Protein AF-A0A4P9Y0X7-F1 (afdb_monomer_lite)

Radius of gyration: 24.89 Å; chains: 1; bounding box: 85×54×69 Å

pLDDT: mean 79.95, std 17.29, range [37.75, 96.75]

Foldseek 3Di:
DDPPPDPLPFQCLLLLLLVLLLLLLLLLLQLLQAEFWDDPCVQVQDGDDDDPVLNVLSVLLNVLSVLLNVLSLVLLVQNQVVVSLVSNLVSLVSSLVSLVVSLVCCVPPPCVPPCVPIDTDPSSVSSVSSNVSSVSSNVSSVCSVVVDDPSRPDGSSHDPVSSVVSVVSNVLSVVLSVQLVVCCVPSSHGSVVSSVVSVVCVVCVVVVVPPPPPPPPPDDDDDDDDDDD

Secondary structure (DSSP, 8-state):
------------HHHHHHHHHHHHHHHHHHHHHS-SB--TTGGGT--PPPPHHHHHHHHHHHHHHHHHHHHHHHHHTTSSHHHHHHHHHHHHHHHHHHHHHHHHHIIIIIIHHH-TTPPBPHHHHHHHHHHHHHHHHHHHHHHHHHH-TTTTTS-----HHHHHHHHHHHHHHHHHHHHHHHHHHHH---HHHHHHHHHHHHHHTTTTTS-------S-----------

Sequence (229 aa):
MGLIPEPEKLRRYPVAAAGFLFVSFLYNLTSTIGSWYVTPETFRGSNGDKPASVLVLCIISTVCSAIACITVLFRFYEIHVLVTTMITLVTSALQSIVMFAAMLLYATRYHFHTHPVYDYSGEFWMTILVVVAPWIAFVFMVLDWKTTEDFRYKGSGSTRFQRKFLLIAALNIIWISVGSLIYMWMEKWSFLVSLYYCLSKVKNAGFDGDSHFPTFPSTCRLGTQQRSK

Structure (mmCIF, N/CA/C/O backbone):
data_AF-A0A4P9Y0X7-F1
#
_entry.id   AF-A0A4P9Y0X7-F1
#
loop_
_atom_site.group_PDB
_atom_site.id
_atom_site.type_symbol
_atom_site.label_atom_id
_atom_site.label_alt_id
_atom_site.label_comp_id
_atom_site.label_asym_id
_atom_site.label_entity_id
_atom_site.label_seq_id
_atom_site.pdbx_PDB_ins_code
_atom_site.Cartn_x
_atom_site.Cartn_y
_atom_site.Cartn_z
_atom_site.occupancy
_atom_site.B_iso_or_equiv
_atom_site.auth_seq_id
_atom_site.auth_comp_id
_atom_site.auth_asym_id
_atom_site.auth_atom_id
_atom_site.pdbx_PDB_model_num
ATOM 1 N N . MET A 1 1 ? -28.741 -5.424 42.004 1.00 40.50 1 MET A N 1
ATOM 2 C CA . MET A 1 1 ? -28.175 -6.472 41.131 1.00 40.50 1 MET A CA 1
ATOM 3 C C . MET A 1 1 ? -27.252 -5.763 40.155 1.00 40.50 1 MET A C 1
ATOM 5 O O . MET A 1 1 ? -27.729 -5.138 39.219 1.00 40.50 1 MET A O 1
ATOM 9 N N . GLY A 1 2 ? -25.966 -5.669 40.499 1.00 43.91 2 GLY A N 1
ATOM 10 C CA . GLY A 1 2 ? -24.987 -4.935 39.698 1.00 43.91 2 GLY A CA 1
ATOM 11 C C . GLY A 1 2 ? -24.716 -5.702 38.412 1.00 43.91 2 GLY A C 1
ATOM 12 O O . GLY A 1 2 ? -24.268 -6.843 38.475 1.00 43.91 2 GLY A O 1
ATOM 13 N N . LEU A 1 3 ? -25.035 -5.093 37.271 1.00 49.88 3 LEU A N 1
ATOM 14 C CA . LEU A 1 3 ? -24.623 -5.576 35.960 1.00 49.88 3 LEU A CA 1
ATOM 15 C C . LEU A 1 3 ? -23.095 -5.580 35.939 1.00 49.88 3 LEU A C 1
ATOM 17 O O . LEU A 1 3 ? -22.467 -4.526 35.869 1.00 49.88 3 LEU A O 1
ATOM 21 N N . ILE A 1 4 ? -22.503 -6.765 36.059 1.00 48.25 4 ILE A N 1
ATOM 22 C CA . ILE A 1 4 ? -21.103 -6.977 35.710 1.00 48.25 4 ILE A CA 1
ATOM 23 C C . ILE A 1 4 ? -21.029 -6.641 34.216 1.00 48.25 4 ILE A C 1
ATOM 25 O O . ILE A 1 4 ? -21.736 -7.292 33.442 1.00 48.25 4 ILE A O 1
ATOM 29 N N . PRO A 1 5 ? -20.284 -5.606 33.788 1.00 52.09 5 PRO A N 1
ATOM 30 C CA . PRO A 1 5 ? -20.145 -5.336 32.369 1.00 52.09 5 PRO A CA 1
ATOM 31 C C . PRO A 1 5 ? -19.489 -6.563 31.735 1.00 52.09 5 PRO A C 1
ATOM 33 O O . PRO A 1 5 ? -18.377 -6.942 32.106 1.00 52.09 5 PRO A O 1
ATOM 36 N N . GLU A 1 6 ? -20.219 -7.208 30.825 1.00 55.06 6 GLU A N 1
ATOM 37 C CA . GLU A 1 6 ? -19.696 -8.252 29.946 1.00 55.06 6 GLU A CA 1
ATOM 38 C C . GLU A 1 6 ? -18.341 -7.794 29.384 1.00 55.06 6 GLU A C 1
ATOM 40 O O . GLU A 1 6 ? -18.216 -6.627 28.990 1.00 55.06 6 GLU A O 1
ATOM 45 N N . PRO A 1 7 ? -17.313 -8.661 29.354 1.00 50.06 7 PRO A N 1
ATOM 46 C CA . PRO A 1 7 ? -16.002 -8.280 28.857 1.00 50.06 7 PRO A CA 1
ATOM 47 C C . PRO A 1 7 ? -16.14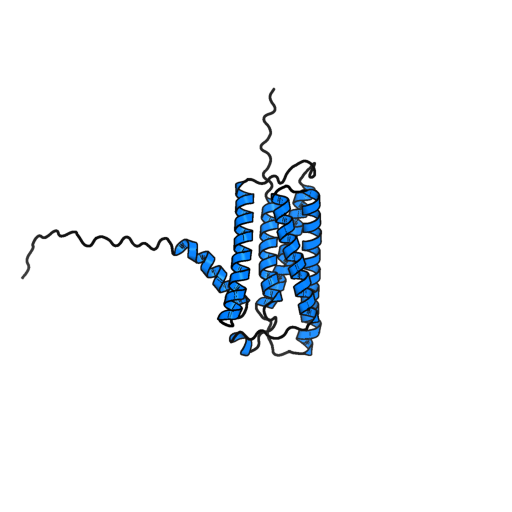6 -7.775 27.420 1.00 50.06 7 PRO A C 1
ATOM 49 O O . PRO A 1 7 ? -16.506 -8.527 26.512 1.00 50.06 7 PRO A O 1
ATOM 52 N N . GLU A 1 8 ? -15.881 -6.482 27.224 1.00 56.66 8 GLU A N 1
ATOM 53 C CA . GLU A 1 8 ? -15.967 -5.829 25.924 1.00 56.66 8 GLU A CA 1
ATOM 54 C C . GLU A 1 8 ? -15.093 -6.609 24.931 1.00 56.66 8 GLU A C 1
ATOM 56 O O . GLU A 1 8 ? -13.868 -6.700 25.078 1.00 56.66 8 GLU A O 1
ATOM 61 N N . LYS A 1 9 ? -15.732 -7.265 23.954 1.00 61.41 9 LYS A N 1
ATOM 62 C CA . LYS A 1 9 ? -15.035 -8.128 22.996 1.00 61.41 9 LYS A CA 1
ATOM 63 C C . LYS A 1 9 ? -13.988 -7.306 22.252 1.00 61.41 9 LYS A C 1
ATOM 65 O O . LYS A 1 9 ? -14.310 -6.386 21.506 1.00 61.41 9 LYS A O 1
ATOM 70 N N . LEU A 1 10 ? -12.724 -7.682 22.435 1.00 64.94 10 LEU A N 1
ATOM 71 C CA . LEU A 1 10 ? -11.589 -6.990 21.841 1.00 64.94 10 LEU A CA 1
ATOM 72 C C . LEU A 1 10 ? -11.675 -6.976 20.309 1.00 64.94 10 LEU A C 1
ATOM 74 O O . LEU A 1 10 ? -11.783 -8.025 19.665 1.00 64.94 10 LEU A O 1
ATOM 78 N N . ARG A 1 11 ? -11.559 -5.788 19.713 1.00 74.69 11 ARG A N 1
ATOM 79 C CA . ARG A 1 11 ? -11.767 -5.578 18.279 1.00 74.69 11 ARG A CA 1
ATOM 80 C C . ARG A 1 11 ? -10.487 -5.874 17.488 1.00 74.69 11 ARG A C 1
ATOM 82 O O . ARG A 1 11 ? -9.601 -5.034 17.364 1.00 74.69 11 ARG A O 1
ATOM 89 N N . ARG A 1 12 ? -10.365 -7.103 16.968 1.00 80.75 12 ARG A N 1
ATOM 90 C CA . ARG A 1 12 ? -9.148 -7.595 16.277 1.00 80.75 12 ARG A CA 1
ATOM 91 C C . ARG A 1 12 ? -9.079 -7.237 14.786 1.00 80.75 12 ARG A C 1
ATOM 93 O O . ARG A 1 12 ? -7.985 -7.043 14.262 1.00 80.75 12 ARG A O 1
ATOM 100 N N . TYR A 1 13 ? -10.226 -7.111 14.118 1.00 86.44 13 TYR A N 1
ATOM 101 C CA . TYR A 1 13 ? -10.323 -6.791 12.687 1.00 86.44 13 TYR A CA 1
ATOM 102 C C . TYR A 1 13 ? -9.570 -5.519 12.249 1.00 86.44 13 TYR A C 1
ATOM 104 O O . TYR A 1 13 ? -8.824 -5.598 11.271 1.00 86.44 13 TYR A O 1
ATOM 112 N N . PRO A 1 14 ? -9.670 -4.367 12.948 1.00 84.25 14 PRO A N 1
ATOM 113 C CA . PRO A 1 14 ? -8.981 -3.151 12.517 1.00 84.25 14 PRO A CA 1
ATOM 114 C C . PRO A 1 14 ? -7.458 -3.261 12.621 1.00 84.25 14 PRO A C 1
ATOM 116 O O . PRO A 1 14 ? -6.749 -2.719 11.777 1.00 84.25 14 PRO A O 1
ATOM 119 N N . VAL A 1 15 ? -6.950 -3.988 13.623 1.00 88.94 15 VAL A N 1
ATOM 120 C CA . VAL A 1 15 ? -5.508 -4.216 13.809 1.00 88.94 15 VAL A CA 1
ATOM 121 C C . VAL A 1 15 ? -4.952 -5.063 12.664 1.00 88.94 15 VAL A C 1
ATOM 123 O O . VAL A 1 15 ? -3.917 -4.719 12.098 1.00 88.94 15 VAL A O 1
ATOM 126 N N . ALA A 1 16 ? -5.665 -6.128 12.280 1.00 90.44 16 ALA A N 1
ATOM 127 C CA . ALA A 1 16 ? -5.292 -6.952 11.132 1.00 90.44 16 ALA A CA 1
ATOM 128 C C . ALA A 1 16 ? -5.304 -6.135 9.829 1.00 90.44 16 ALA A C 1
ATOM 130 O O . ALA A 1 16 ? -4.326 -6.154 9.085 1.00 90.44 16 ALA A O 1
ATOM 131 N N . ALA A 1 17 ? -6.368 -5.360 9.591 1.00 91.69 17 ALA A N 1
ATOM 132 C CA . ALA A 1 17 ? -6.485 -4.498 8.417 1.00 91.69 17 ALA A CA 1
ATOM 133 C C . ALA A 1 17 ? -5.323 -3.496 8.304 1.00 91.69 17 ALA A C 1
ATOM 135 O O . ALA A 1 17 ? -4.738 -3.358 7.234 1.00 91.69 17 ALA A O 1
ATOM 136 N N . ALA A 1 18 ? -4.939 -2.842 9.405 1.00 92.25 18 ALA A N 1
ATOM 137 C CA . ALA A 1 18 ? -3.812 -1.911 9.419 1.00 92.25 18 ALA A CA 1
ATOM 138 C C . ALA A 1 18 ? -2.481 -2.588 9.055 1.00 92.25 18 ALA A C 1
ATOM 140 O O . ALA A 1 18 ? -1.708 -2.032 8.279 1.00 92.25 18 ALA A O 1
ATOM 141 N N . GLY A 1 19 ? -2.246 -3.813 9.541 1.00 92.62 19 GLY A N 1
ATOM 142 C CA . GLY A 1 19 ? -1.079 -4.610 9.158 1.00 92.62 19 GLY A CA 1
ATOM 143 C C . GLY A 1 19 ? -0.996 -4.840 7.646 1.00 92.62 19 GLY A C 1
ATOM 144 O O . GLY A 1 19 ? 0.041 -4.574 7.041 1.00 92.62 19 GLY A O 1
ATOM 145 N N . PHE A 1 20 ? -2.099 -5.254 7.015 1.00 95.00 20 PHE A N 1
ATOM 146 C CA . PHE A 1 20 ? -2.150 -5.439 5.559 1.00 95.00 20 PHE A CA 1
ATOM 147 C C . PHE A 1 20 ? -1.954 -4.132 4.782 1.00 95.00 20 PHE A C 1
ATOM 149 O O . PHE A 1 20 ? -1.288 -4.141 3.748 1.00 95.00 20 PHE A O 1
ATOM 156 N N . LEU A 1 21 ? -2.471 -3.005 5.281 1.00 94.75 21 LEU A N 1
ATOM 157 C CA . LEU A 1 21 ? -2.256 -1.695 4.657 1.00 94.75 21 LEU A CA 1
ATOM 158 C C . LEU A 1 21 ? -0.786 -1.260 4.720 1.00 94.75 21 LEU A C 1
ATOM 160 O O . LEU A 1 21 ? -0.258 -0.781 3.721 1.00 94.75 21 LEU A O 1
ATOM 164 N N . PHE A 1 22 ? -0.095 -1.475 5.844 1.00 94.75 22 PHE A N 1
ATOM 165 C CA . PHE A 1 22 ? 1.335 -1.158 5.955 1.00 94.75 22 PHE A CA 1
ATOM 166 C C . PHE A 1 22 ? 2.199 -2.002 5.015 1.00 94.75 22 PHE A C 1
ATOM 168 O O . PHE A 1 22 ? 3.102 -1.480 4.362 1.00 94.75 22 PHE A O 1
ATOM 175 N N . VAL A 1 23 ? 1.892 -3.296 4.912 1.00 92.25 23 VAL A N 1
ATOM 176 C CA . VAL A 1 23 ? 2.557 -4.202 3.968 1.00 92.25 23 VAL A CA 1
ATOM 177 C C . VAL A 1 23 ? 2.284 -3.770 2.524 1.00 92.25 23 VAL A C 1
ATOM 179 O O . VAL A 1 23 ? 3.205 -3.711 1.711 1.00 92.25 23 VAL A O 1
ATOM 182 N N . SER A 1 24 ? 1.039 -3.399 2.215 1.00 94.50 24 SER A N 1
ATOM 183 C CA . SER A 1 24 ? 0.656 -2.881 0.900 1.00 94.50 24 SER A CA 1
ATOM 184 C C . SER A 1 24 ? 1.434 -1.615 0.532 1.00 94.50 24 SER A C 1
ATOM 186 O O . SER A 1 24 ? 1.981 -1.553 -0.565 1.00 94.50 24 SER A O 1
ATOM 188 N N . PHE A 1 25 ? 1.558 -0.644 1.443 1.00 95.12 25 PHE A N 1
ATOM 189 C CA . PHE A 1 25 ? 2.336 0.583 1.225 1.00 95.12 25 PHE A CA 1
ATOM 190 C C . PHE A 1 25 ? 3.811 0.292 0.906 1.00 95.12 25 PHE A C 1
ATOM 192 O O . PHE A 1 25 ? 4.346 0.815 -0.072 1.00 95.12 25 PHE A O 1
ATOM 199 N N . LEU A 1 26 ? 4.454 -0.589 1.680 1.00 93.81 26 LEU A N 1
ATOM 200 C CA . LEU A 1 26 ? 5.859 -0.953 1.475 1.00 93.81 26 LEU A CA 1
ATOM 201 C C . LEU A 1 26 ? 6.095 -1.588 0.091 1.00 93.81 26 LEU A C 1
ATOM 203 O O . LEU A 1 26 ? 7.035 -1.232 -0.626 1.00 93.81 26 LEU A O 1
ATOM 207 N N . TYR A 1 27 ? 5.219 -2.506 -0.323 1.00 93.38 27 TYR A N 1
ATOM 208 C CA . TYR A 1 27 ? 5.316 -3.116 -1.650 1.00 93.38 27 TYR A CA 1
ATOM 209 C C . TYR A 1 27 ? 4.910 -2.161 -2.776 1.00 93.38 27 TYR A C 1
ATOM 211 O O . TYR A 1 27 ? 5.429 -2.277 -3.885 1.00 93.38 27 TYR A O 1
ATOM 219 N N . ASN A 1 28 ? 4.049 -1.178 -2.506 1.00 94.12 28 ASN A N 1
ATOM 220 C CA . ASN A 1 28 ? 3.681 -0.157 -3.484 1.00 94.12 28 ASN A CA 1
ATOM 221 C C . ASN A 1 28 ? 4.870 0.757 -3.809 1.00 94.12 28 ASN A C 1
ATOM 223 O O . ASN A 1 28 ? 5.149 1.019 -4.978 1.00 94.12 28 ASN A O 1
ATOM 227 N N . LEU A 1 29 ? 5.651 1.139 -2.791 1.00 92.56 29 LEU A N 1
ATOM 228 C CA . LEU A 1 29 ? 6.929 1.832 -2.986 1.00 92.56 29 LEU A CA 1
ATOM 229 C C . LEU A 1 29 ? 7.900 1.003 -3.829 1.00 92.56 29 LEU A C 1
ATOM 231 O O . LEU A 1 29 ? 8.504 1.525 -4.765 1.00 92.56 29 LEU A O 1
ATOM 235 N N . THR A 1 30 ? 7.984 -0.299 -3.546 1.00 90.38 30 THR A N 1
ATOM 236 C CA . THR A 1 30 ? 8.835 -1.232 -4.299 1.00 90.38 30 THR A CA 1
ATOM 237 C C . THR A 1 30 ? 8.457 -1.274 -5.771 1.00 90.38 30 THR A C 1
ATOM 239 O O . THR A 1 30 ? 9.303 -1.086 -6.643 1.00 90.38 30 THR A O 1
ATOM 242 N N . SER A 1 31 ? 7.167 -1.454 -6.038 1.00 90.00 31 SER A N 1
ATOM 243 C CA . SER A 1 31 ? 6.618 -1.468 -7.385 1.00 90.00 31 SER A CA 1
ATOM 244 C C . SER A 1 31 ? 6.774 -0.122 -8.092 1.00 90.00 31 SER A C 1
ATOM 246 O O . SER A 1 31 ? 6.972 -0.095 -9.301 1.00 90.00 31 SER A O 1
ATOM 248 N N . THR A 1 32 ? 6.709 1.003 -7.380 1.00 91.00 32 THR A N 1
ATOM 249 C CA . THR A 1 32 ? 6.805 2.339 -7.984 1.00 91.00 32 THR A CA 1
ATOM 250 C C . THR A 1 32 ? 8.238 2.693 -8.359 1.00 91.00 32 THR A C 1
ATOM 252 O O . THR A 1 32 ? 8.463 3.194 -9.462 1.00 91.00 32 THR A O 1
ATOM 255 N N . ILE A 1 33 ? 9.207 2.366 -7.504 1.00 89.75 33 ILE A N 1
ATOM 256 C CA . ILE A 1 33 ? 10.613 2.743 -7.690 1.00 89.75 33 ILE A CA 1
ATOM 257 C C . ILE A 1 33 ? 11.368 1.734 -8.571 1.00 89.75 33 ILE A C 1
ATOM 259 O O . ILE A 1 33 ? 12.123 2.149 -9.444 1.00 89.75 33 ILE A O 1
ATOM 263 N N . GLY A 1 34 ? 11.169 0.424 -8.385 1.00 83.94 34 GLY A N 1
ATOM 264 C CA . GLY A 1 34 ? 11.959 -0.604 -9.083 1.00 83.94 34 GLY A CA 1
ATOM 265 C C . GLY A 1 34 ? 11.457 -0.951 -10.487 1.00 83.94 34 GLY A C 1
ATOM 266 O O . GLY A 1 34 ? 10.305 -0.688 -10.813 1.00 83.94 34 GLY A O 1
ATOM 267 N N . SER A 1 35 ? 12.300 -1.551 -11.331 1.00 83.50 35 SER A N 1
ATOM 268 C CA . SER A 1 35 ? 11.955 -1.930 -12.716 1.00 83.50 35 SER A CA 1
ATOM 269 C C . SER A 1 35 ? 10.904 -3.049 -12.785 1.00 83.50 35 SER A C 1
ATOM 271 O O . SER A 1 35 ? 10.877 -3.929 -11.937 1.00 83.50 35 SER A O 1
ATOM 273 N N . TRP A 1 36 ? 10.035 -3.053 -13.802 1.00 84.88 36 TRP A N 1
ATOM 274 C CA . TRP A 1 36 ? 9.029 -4.121 -13.998 1.00 84.88 36 TRP A CA 1
ATOM 275 C C . TRP A 1 36 ? 9.489 -5.245 -14.941 1.00 84.88 36 TRP A C 1
ATOM 277 O O . TRP A 1 36 ? 8.819 -6.270 -15.055 1.00 84.88 36 TRP A O 1
ATOM 287 N N . TYR A 1 37 ? 10.652 -5.085 -15.567 1.00 80.12 37 TYR A N 1
ATOM 288 C CA . TYR A 1 37 ? 11.278 -6.072 -16.444 1.00 80.12 37 TYR A CA 1
ATOM 289 C C . TYR A 1 37 ? 12.745 -6.257 -16.073 1.00 80.12 37 TYR A C 1
ATOM 291 O O . TYR A 1 37 ? 13.385 -5.337 -15.553 1.00 80.12 37 TYR A O 1
ATOM 299 N N . VAL A 1 38 ? 13.266 -7.448 -16.352 1.00 75.44 38 VAL A N 1
ATOM 300 C CA . VAL A 1 38 ? 14.665 -7.797 -16.106 1.00 75.44 38 VAL A CA 1
ATOM 301 C C . VAL A 1 38 ? 15.457 -7.624 -17.394 1.00 75.44 38 VAL A C 1
ATOM 303 O O . VAL A 1 38 ? 15.244 -8.359 -18.350 1.00 75.44 38 VAL A O 1
ATOM 306 N N . THR A 1 39 ? 16.405 -6.691 -17.421 1.00 68.75 39 THR A N 1
ATOM 307 C CA . THR A 1 39 ? 17.489 -6.663 -18.417 1.00 68.75 39 THR A CA 1
ATOM 308 C C . THR A 1 39 ? 18.761 -7.280 -17.827 1.00 68.75 39 THR A C 1
ATOM 310 O O . THR A 1 39 ? 18.947 -7.255 -16.606 1.00 68.75 39 THR A O 1
ATOM 313 N N . PRO A 1 40 ? 19.700 -7.771 -18.657 1.00 64.12 40 PRO A N 1
ATOM 314 C CA . PRO A 1 40 ? 21.016 -8.222 -18.188 1.00 64.12 40 PRO A CA 1
ATOM 315 C C . PRO A 1 40 ? 21.765 -7.158 -17.364 1.00 64.12 40 PRO A C 1
ATOM 317 O O . PRO A 1 40 ? 22.547 -7.486 -16.475 1.00 64.12 40 PRO A O 1
ATOM 320 N N . GLU A 1 41 ? 21.490 -5.875 -17.618 1.00 61.47 41 GLU A N 1
ATOM 321 C CA . GLU A 1 41 ? 22.053 -4.744 -16.874 1.00 61.47 41 GLU A CA 1
ATOM 322 C C . GLU A 1 41 ? 21.304 -4.417 -15.571 1.00 61.47 41 GLU A C 1
ATOM 324 O O . GLU A 1 41 ? 21.868 -3.772 -14.687 1.00 61.47 41 GLU A O 1
ATOM 329 N N . THR A 1 42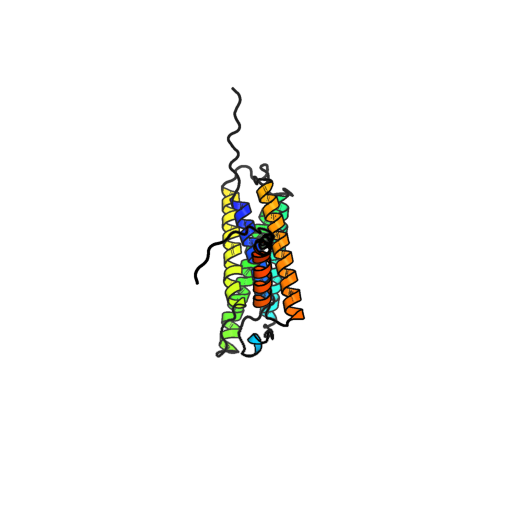 ? 20.070 -4.904 -15.394 1.00 59.25 42 THR A N 1
ATOM 330 C CA . THR A 1 42 ? 19.294 -4.712 -14.153 1.00 59.25 42 THR A CA 1
ATOM 331 C C . THR A 1 42 ? 19.967 -5.410 -12.969 1.00 59.25 42 THR A C 1
ATOM 333 O O . THR A 1 42 ? 19.895 -4.928 -11.841 1.00 59.25 42 THR A O 1
ATOM 336 N N . PHE A 1 43 ? 20.720 -6.490 -13.216 1.00 55.22 43 PHE A N 1
ATOM 337 C CA . PHE A 1 43 ? 21.535 -7.153 -12.189 1.00 55.22 43 PHE A CA 1
ATOM 338 C C . PHE A 1 43 ? 22.664 -6.259 -11.645 1.00 55.22 43 PHE A C 1
ATOM 340 O O . PHE A 1 43 ? 23.132 -6.470 -10.529 1.00 55.22 43 PHE A O 1
ATOM 347 N N . ARG A 1 44 ? 23.086 -5.239 -12.409 1.00 54.91 44 ARG A N 1
ATOM 348 C CA . ARG A 1 44 ? 24.029 -4.190 -11.979 1.00 54.91 44 ARG A CA 1
ATOM 349 C C . ARG A 1 44 ? 23.324 -2.937 -11.439 1.00 54.91 44 ARG A C 1
ATOM 351 O O . ARG A 1 44 ? 23.972 -1.912 -11.256 1.00 54.91 44 ARG A O 1
ATOM 358 N N . GLY A 1 45 ? 22.013 -3.029 -11.198 1.00 54.84 45 GLY A N 1
ATOM 359 C CA . GLY A 1 45 ? 21.192 -2.002 -10.560 1.00 54.84 45 GLY A CA 1
ATOM 360 C C . GLY A 1 45 ? 20.868 -0.782 -11.420 1.00 54.84 45 GLY A C 1
ATOM 361 O O . GLY A 1 45 ? 20.514 0.274 -10.899 1.00 54.84 45 GLY A O 1
ATOM 362 N N . SER A 1 46 ? 20.928 -0.935 -12.745 1.00 55.66 46 SER A N 1
ATOM 363 C CA . SER A 1 46 ? 20.277 0.010 -13.651 1.00 55.66 46 SER A CA 1
ATOM 364 C C . SER A 1 46 ? 18.764 -0.227 -13.619 1.00 55.66 46 SER A C 1
ATOM 366 O O . SER A 1 46 ? 18.289 -1.291 -14.022 1.00 55.66 46 SER A O 1
ATOM 368 N N . ASN A 1 47 ? 18.002 0.739 -13.098 1.00 61.03 47 ASN A N 1
ATOM 369 C CA . ASN A 1 47 ? 16.544 0.700 -13.162 1.00 61.03 47 ASN A CA 1
ATOM 370 C C . ASN A 1 47 ? 16.124 0.960 -14.610 1.00 61.03 47 ASN A C 1
ATOM 372 O O . ASN A 1 47 ? 16.363 2.044 -15.134 1.00 61.03 47 ASN A O 1
ATOM 376 N N . GLY A 1 48 ? 15.504 -0.030 -15.251 1.00 64.75 48 GLY A N 1
ATOM 377 C CA . GLY A 1 48 ? 14.914 0.156 -16.570 1.00 64.75 48 GLY A CA 1
ATOM 378 C C . GLY A 1 48 ? 13.826 1.230 -16.537 1.00 64.75 48 GLY A C 1
ATOM 379 O O . GLY A 1 48 ? 12.964 1.220 -15.652 1.00 64.75 48 GLY A O 1
ATOM 380 N N . ASP A 1 49 ? 13.851 2.143 -17.508 1.00 70.44 49 ASP A N 1
ATOM 381 C CA . ASP A 1 49 ? 12.867 3.218 -17.592 1.00 70.44 49 ASP A CA 1
ATOM 382 C C . ASP A 1 49 ? 11.463 2.641 -17.781 1.00 70.44 49 ASP A C 1
ATOM 384 O O . ASP A 1 49 ? 11.208 1.802 -18.655 1.00 70.44 49 ASP A O 1
ATOM 388 N N . LYS A 1 50 ? 10.534 3.097 -16.938 1.00 81.00 50 LYS A N 1
ATOM 389 C CA . LYS A 1 50 ? 9.115 2.775 -17.074 1.00 81.00 50 LYS A CA 1
ATOM 390 C C . LYS A 1 50 ? 8.460 3.728 -18.058 1.00 81.00 50 LYS A C 1
ATOM 392 O O . LYS A 1 50 ? 8.770 4.921 -18.051 1.00 81.00 50 LYS A O 1
ATOM 397 N N . PRO A 1 51 ? 7.466 3.259 -18.829 1.00 86.12 51 PRO A N 1
ATOM 398 C CA . PRO A 1 51 ? 6.634 4.175 -19.586 1.00 86.12 51 PRO A CA 1
ATOM 399 C C . PRO A 1 51 ? 5.958 5.167 -18.631 1.00 86.12 51 PRO A C 1
ATOM 401 O O . PRO A 1 51 ? 5.419 4.782 -17.588 1.00 86.12 51 PRO A O 1
ATOM 404 N N . ALA A 1 52 ? 5.974 6.448 -19.004 1.00 88.50 52 ALA A N 1
ATOM 405 C CA . ALA A 1 52 ? 5.498 7.541 -18.156 1.00 88.50 52 ALA A CA 1
ATOM 406 C C . ALA A 1 52 ? 4.046 7.344 -17.681 1.00 88.50 52 ALA A C 1
ATOM 408 O O . ALA A 1 52 ? 3.718 7.666 -16.543 1.00 88.50 52 ALA A O 1
ATOM 409 N N . SER A 1 53 ? 3.189 6.752 -18.520 1.00 90.19 53 SER A N 1
ATOM 410 C CA . SER A 1 53 ? 1.794 6.433 -18.187 1.00 90.19 53 SER A CA 1
ATOM 411 C C . SER A 1 53 ? 1.673 5.491 -16.984 1.00 90.19 53 SER A C 1
ATOM 413 O O . SER A 1 53 ? 0.900 5.757 -16.066 1.00 90.19 53 SER A O 1
ATOM 415 N N . VAL A 1 54 ? 2.464 4.416 -16.957 1.00 91.00 54 VAL A N 1
ATOM 416 C CA . VAL A 1 54 ? 2.475 3.440 -15.857 1.00 91.00 54 VAL A CA 1
ATOM 417 C C . VAL A 1 54 ? 3.081 4.068 -14.606 1.00 91.00 54 VAL A C 1
ATOM 419 O O . VAL A 1 54 ? 2.525 3.917 -13.522 1.00 91.00 54 VAL A O 1
ATOM 422 N N . LEU A 1 55 ? 4.166 4.835 -14.753 1.00 91.00 55 LEU A N 1
ATOM 423 C CA . LEU A 1 55 ? 4.808 5.514 -13.627 1.00 91.00 55 LEU A CA 1
ATOM 424 C C . LEU A 1 55 ? 3.848 6.475 -12.909 1.00 91.00 55 LEU A C 1
ATOM 426 O O . LEU A 1 55 ? 3.760 6.444 -11.683 1.00 91.00 55 LEU A O 1
ATOM 430 N N . VAL A 1 56 ? 3.092 7.286 -13.656 1.00 93.75 56 VAL A N 1
ATOM 431 C CA . VAL A 1 56 ? 2.108 8.220 -13.082 1.00 93.75 56 VAL A CA 1
ATOM 432 C C . VAL A 1 56 ? 1.038 7.474 -12.283 1.00 93.75 56 VAL A C 1
ATOM 434 O O . VAL A 1 56 ? 0.719 7.878 -11.165 1.00 93.75 56 VAL A O 1
ATOM 437 N N . LEU A 1 57 ? 0.522 6.354 -12.799 1.00 94.25 57 LEU A N 1
ATOM 438 C CA . LEU A 1 57 ? -0.457 5.536 -12.076 1.00 94.25 57 LEU A CA 1
ATOM 439 C C . LEU A 1 57 ? 0.132 4.928 -10.794 1.00 94.25 57 LEU A C 1
ATOM 441 O O . LEU A 1 57 ? -0.525 4.939 -9.753 1.00 94.25 57 LEU A O 1
ATOM 445 N N . CYS A 1 58 ? 1.380 4.458 -10.833 1.00 93.69 58 CYS A N 1
ATOM 446 C CA . CYS A 1 58 ? 2.076 3.940 -9.654 1.00 93.69 58 CYS A CA 1
ATOM 447 C C . CYS A 1 58 ? 2.279 5.017 -8.577 1.00 93.69 58 CYS A C 1
ATOM 449 O O . CYS A 1 58 ? 2.041 4.762 -7.395 1.00 93.69 58 CYS A O 1
ATOM 451 N N . ILE A 1 59 ? 2.634 6.245 -8.973 1.00 94.94 59 ILE A N 1
ATOM 452 C CA . ILE A 1 59 ? 2.767 7.380 -8.047 1.00 94.94 59 ILE A CA 1
ATOM 453 C C . ILE A 1 59 ? 1.415 7.709 -7.404 1.00 94.94 59 ILE A C 1
ATOM 455 O O . ILE A 1 59 ? 1.336 7.820 -6.181 1.00 94.94 59 ILE A O 1
ATOM 459 N N . ILE A 1 60 ? 0.341 7.804 -8.197 1.00 95.94 60 ILE A N 1
ATOM 460 C CA . ILE A 1 60 ? -1.016 8.056 -7.684 1.00 95.94 60 ILE A CA 1
ATOM 461 C C . ILE A 1 60 ? -1.423 6.964 -6.686 1.00 95.94 60 ILE A C 1
ATOM 463 O O . ILE A 1 60 ? -1.920 7.268 -5.600 1.00 95.94 60 ILE A O 1
ATOM 467 N N . SER A 1 61 ? -1.169 5.695 -7.019 1.00 96.06 61 SER A N 1
ATOM 468 C CA . SER A 1 61 ? -1.437 4.566 -6.125 1.00 96.06 61 SER A CA 1
ATOM 469 C C . SER A 1 61 ? -0.631 4.665 -4.826 1.00 96.06 61 SER A C 1
ATOM 471 O O . SER A 1 61 ? -1.189 4.495 -3.741 1.00 96.06 61 SER A O 1
ATOM 473 N N . THR A 1 62 ? 0.656 5.006 -4.904 1.00 95.12 62 THR A N 1
ATOM 474 C CA . THR A 1 62 ? 1.526 5.155 -3.729 1.00 95.12 62 THR A CA 1
ATOM 475 C C . THR A 1 62 ? 1.043 6.269 -2.808 1.00 95.12 62 THR A C 1
ATOM 477 O O . THR A 1 62 ? 0.923 6.054 -1.601 1.00 95.12 62 THR A O 1
ATOM 480 N N . VAL A 1 63 ? 0.681 7.431 -3.356 1.00 96.75 63 VAL A N 1
ATOM 481 C CA . VAL A 1 63 ? 0.112 8.541 -2.575 1.00 96.75 63 VAL A CA 1
ATOM 482 C C .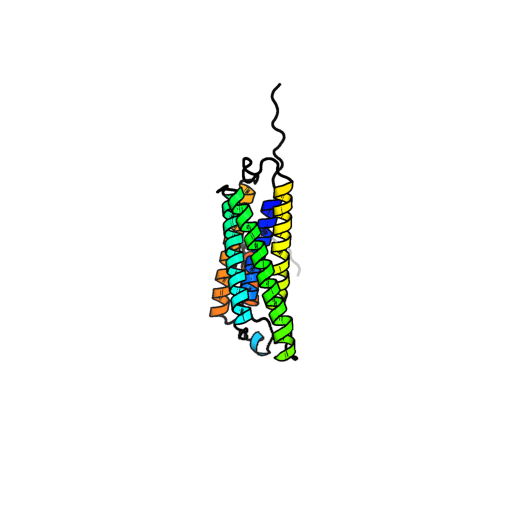 VAL A 1 63 ? -1.183 8.105 -1.890 1.00 96.75 63 VAL A C 1
ATOM 484 O O . VAL A 1 63 ? -1.363 8.337 -0.695 1.00 96.75 63 VAL A O 1
ATOM 487 N N . CYS A 1 64 ? -2.059 7.408 -2.613 1.00 95.94 64 CYS A N 1
ATOM 488 C CA . CYS A 1 64 ? -3.304 6.891 -2.056 1.00 95.94 64 CYS A CA 1
ATOM 489 C C . CYS A 1 64 ? -3.051 5.905 -0.900 1.00 95.94 64 CYS A C 1
ATOM 491 O O . CYS A 1 64 ? -3.686 6.000 0.152 1.00 95.94 64 CYS A O 1
ATOM 493 N N . SER A 1 65 ? -2.056 5.028 -1.052 1.00 95.75 65 SER A N 1
ATOM 494 C CA . SER A 1 65 ? -1.646 4.073 -0.017 1.00 95.75 65 SER A CA 1
ATOM 495 C C . SER A 1 65 ? -1.067 4.748 1.228 1.00 95.75 65 SER A C 1
ATOM 497 O O . SER A 1 65 ? -1.393 4.362 2.349 1.00 95.75 65 SER A O 1
ATOM 499 N N . ALA A 1 66 ? -0.290 5.822 1.054 1.00 95.44 66 ALA A N 1
ATOM 500 C CA . ALA A 1 66 ? 0.235 6.613 2.161 1.00 95.44 66 ALA A CA 1
ATOM 501 C C . ALA A 1 66 ? -0.901 7.267 2.963 1.00 95.44 66 ALA A C 1
ATOM 503 O O . ALA A 1 66 ? -0.917 7.206 4.194 1.00 95.44 66 ALA A O 1
ATOM 504 N N . ILE A 1 67 ? -1.893 7.838 2.269 1.00 96.12 67 ILE A N 1
ATOM 505 C CA . ILE A 1 67 ? -3.082 8.428 2.899 1.00 96.12 67 ILE A CA 1
ATOM 506 C C . ILE A 1 67 ? -3.882 7.350 3.647 1.00 96.12 67 ILE A C 1
ATOM 508 O O . ILE A 1 67 ? -4.312 7.587 4.779 1.00 96.12 67 ILE A O 1
ATOM 512 N N . ALA A 1 68 ? -4.042 6.152 3.076 1.00 94.81 68 ALA A N 1
ATOM 513 C CA . ALA A 1 68 ? -4.704 5.031 3.745 1.00 94.81 68 ALA A CA 1
ATOM 514 C C . ALA A 1 68 ? -3.982 4.633 5.049 1.00 94.81 68 ALA A C 1
ATOM 516 O O . ALA A 1 68 ? -4.623 4.453 6.086 1.00 94.81 68 ALA A O 1
ATOM 517 N N . CYS A 1 69 ? -2.646 4.572 5.041 1.00 94.31 69 CYS A N 1
ATOM 518 C CA . CYS A 1 69 ? -1.849 4.290 6.237 1.00 94.31 69 CYS A CA 1
ATOM 519 C C . CYS A 1 69 ? -1.961 5.389 7.306 1.00 94.31 69 CYS A C 1
ATOM 521 O O . CYS A 1 69 ? -2.114 5.086 8.487 1.00 94.31 69 CYS A O 1
ATOM 523 N N . ILE A 1 70 ? -1.923 6.667 6.923 1.00 94.12 70 ILE A N 1
ATOM 524 C CA . ILE A 1 70 ? -2.044 7.781 7.880 1.00 94.12 70 ILE A CA 1
ATOM 525 C C . ILE A 1 70 ? -3.449 7.818 8.495 1.00 94.12 70 ILE A C 1
ATOM 527 O O . ILE A 1 70 ? -3.611 7.958 9.708 1.00 94.12 70 ILE A O 1
ATOM 531 N N . THR A 1 71 ? -4.483 7.643 7.673 1.00 93.44 71 THR A N 1
ATOM 532 C CA . THR A 1 71 ? -5.880 7.677 8.131 1.00 93.44 71 THR A CA 1
ATOM 533 C C . THR A 1 71 ? -6.210 6.509 9.055 1.00 93.44 71 THR A C 1
ATOM 535 O O . THR A 1 71 ? -6.895 6.716 10.061 1.00 93.44 71 THR A O 1
ATOM 538 N N . VAL A 1 72 ? -5.653 5.315 8.807 1.00 92.12 72 VAL A N 1
ATOM 539 C CA . VAL A 1 72 ? -5.819 4.183 9.729 1.00 92.12 72 VAL A CA 1
ATOM 540 C C . VAL A 1 72 ? -5.127 4.439 11.070 1.00 92.12 72 VAL A C 1
ATOM 542 O O . VAL A 1 72 ? -5.662 4.054 12.105 1.00 92.12 72 VAL A O 1
ATOM 545 N N . LEU A 1 73 ? -3.990 5.144 11.094 1.00 92.06 73 LEU A N 1
ATOM 546 C CA . LEU A 1 73 ? -3.342 5.550 12.344 1.00 92.06 73 LEU A CA 1
ATOM 547 C C . LEU A 1 73 ? -4.207 6.541 13.131 1.00 92.06 73 LEU A C 1
ATOM 549 O O . LEU A 1 73 ? -4.434 6.326 14.322 1.00 92.06 73 LEU A O 1
ATOM 553 N N . PHE A 1 74 ? -4.762 7.570 12.481 1.00 90.94 74 PHE A N 1
ATOM 554 C CA . PHE A 1 74 ? -5.684 8.509 13.138 1.00 90.94 74 PHE A CA 1
ATOM 555 C C . PHE A 1 74 ? -6.919 7.822 13.718 1.00 90.94 74 PHE A C 1
ATOM 557 O O . PHE A 1 74 ? -7.381 8.192 14.799 1.00 90.94 74 PHE A O 1
ATOM 564 N N . ARG A 1 75 ? -7.394 6.758 13.065 1.00 88.88 75 ARG A N 1
ATOM 565 C CA . ARG A 1 75 ? -8.460 5.913 13.602 1.00 88.88 75 ARG A CA 1
ATOM 566 C C . ARG A 1 75 ? -8.083 5.274 14.949 1.00 88.88 75 ARG A C 1
ATOM 568 O O . ARG A 1 75 ? -8.920 5.235 15.849 1.00 88.88 75 ARG A O 1
ATOM 575 N N . PHE A 1 76 ? -6.845 4.800 15.127 1.00 86.25 76 PHE A N 1
ATOM 576 C CA . PHE A 1 76 ? -6.380 4.238 16.410 1.00 86.25 76 PHE A CA 1
ATOM 577 C C . PHE A 1 76 ? -6.176 5.291 17.501 1.00 86.25 76 PHE A C 1
ATOM 579 O O . PHE A 1 76 ? -6.274 4.966 18.684 1.00 86.25 76 PHE A O 1
ATOM 586 N N . TYR A 1 77 ? -5.943 6.544 17.115 1.00 86.06 77 TYR A N 1
ATOM 587 C CA . TYR A 1 77 ? -5.960 7.691 18.026 1.00 86.06 77 TYR A CA 1
ATOM 588 C C . TYR A 1 77 ? -7.373 8.175 18.373 1.00 86.06 77 TYR A C 1
ATOM 590 O O . TYR A 1 77 ? -7.514 9.156 19.094 1.00 86.06 77 TYR A O 1
ATOM 598 N N . GLU A 1 78 ? -8.412 7.490 17.886 1.00 84.94 78 GLU A N 1
ATOM 599 C CA . GLU A 1 78 ? -9.823 7.823 18.124 1.00 84.94 78 GLU A CA 1
ATOM 600 C C . GLU A 1 78 ? -10.223 9.215 17.613 1.00 84.94 78 GLU A C 1
ATOM 602 O O . GLU A 1 78 ? -11.273 9.746 17.974 1.00 84.94 78 GLU A O 1
ATOM 607 N N . ILE A 1 79 ? -9.438 9.774 16.686 1.00 81.50 79 ILE A N 1
ATOM 608 C CA . ILE A 1 79 ? -9.777 11.008 15.984 1.00 81.50 79 ILE A CA 1
ATOM 609 C C . ILE A 1 79 ? -10.857 10.663 14.955 1.00 81.50 79 ILE A C 1
ATOM 611 O O . ILE A 1 79 ? -10.583 10.006 13.951 1.00 81.50 79 ILE A O 1
ATOM 615 N N . HIS A 1 80 ? -12.100 11.071 15.227 1.00 84.12 80 HIS A N 1
ATOM 616 C CA . HIS A 1 80 ? -13.264 10.904 14.345 1.00 84.12 80 HIS A CA 1
ATOM 617 C C . HIS A 1 80 ? -13.323 9.533 13.639 1.00 84.12 80 HIS A C 1
ATOM 619 O O . HIS A 1 80 ? -13.207 9.438 12.415 1.00 84.12 80 HIS A O 1
ATOM 625 N N . VAL A 1 81 ? -13.529 8.463 14.419 1.00 84.75 81 VAL A N 1
ATOM 626 C CA . VAL A 1 81 ? -13.443 7.049 13.987 1.00 84.75 81 VAL A CA 1
ATOM 627 C C . VAL A 1 81 ? -14.255 6.738 12.719 1.00 84.75 81 VAL A C 1
ATOM 629 O O . VAL A 1 81 ? -13.796 5.985 11.862 1.00 84.75 81 VAL A O 1
ATOM 632 N N . LEU A 1 82 ? -15.444 7.330 12.561 1.00 85.44 82 LEU A N 1
ATOM 633 C CA . LEU A 1 82 ? -16.280 7.158 11.363 1.00 85.44 82 LEU A CA 1
ATOM 634 C C . LEU A 1 82 ? -15.627 7.715 10.096 1.00 85.44 82 LEU A C 1
ATOM 636 O O . LEU A 1 82 ? -15.545 7.026 9.081 1.00 85.44 82 LEU A O 1
ATOM 640 N N . VAL A 1 83 ? -15.165 8.964 10.166 1.00 89.56 83 VAL A N 1
ATOM 641 C CA . VAL A 1 83 ? -14.612 9.688 9.017 1.00 89.56 83 VAL A CA 1
ATOM 642 C C . VAL A 1 83 ? -13.305 9.041 8.579 1.00 89.56 83 VAL A C 1
ATOM 644 O O . VAL A 1 83 ? -13.123 8.762 7.399 1.00 89.56 83 VAL A O 1
ATOM 647 N N . THR A 1 84 ? -12.428 8.724 9.532 1.00 91.25 84 THR A N 1
ATOM 648 C CA . THR A 1 84 ? -11.151 8.062 9.241 1.00 91.25 84 THR A CA 1
ATOM 649 C C . THR A 1 84 ? -11.360 6.689 8.609 1.00 91.25 84 THR A C 1
ATOM 651 O O . THR A 1 84 ? -10.735 6.401 7.596 1.00 91.25 84 THR A O 1
ATOM 654 N N . THR A 1 85 ? -12.307 5.887 9.110 1.00 90.56 85 THR A N 1
ATOM 655 C CA . THR A 1 85 ? -12.632 4.575 8.517 1.00 90.56 85 THR A CA 1
ATOM 656 C C . THR A 1 85 ? -13.162 4.700 7.087 1.00 90.56 85 THR A C 1
ATOM 658 O O . THR A 1 85 ? -12.755 3.932 6.216 1.00 90.56 85 THR A O 1
ATOM 661 N N . MET A 1 86 ? -14.031 5.681 6.822 1.00 92.19 86 MET A N 1
ATOM 662 C CA . MET A 1 86 ? -14.561 5.934 5.478 1.00 92.19 86 MET A CA 1
ATOM 663 C C . MET A 1 86 ? -13.466 6.369 4.503 1.00 92.19 86 MET A C 1
ATOM 665 O O . MET A 1 86 ? -13.377 5.830 3.401 1.00 92.19 86 MET A O 1
ATOM 669 N N . ILE A 1 87 ? -12.588 7.285 4.919 1.00 94.50 87 ILE A N 1
ATOM 670 C CA . ILE A 1 87 ? -11.462 7.715 4.085 1.00 94.50 87 ILE A CA 1
ATOM 671 C C . ILE A 1 87 ? -10.516 6.537 3.817 1.00 94.50 87 ILE A C 1
ATOM 673 O O . ILE A 1 87 ? -10.120 6.340 2.669 1.00 94.50 87 ILE A O 1
ATOM 677 N N . THR A 1 88 ? -10.186 5.718 4.823 1.00 94.44 88 THR A N 1
ATOM 678 C CA . THR A 1 88 ? -9.341 4.525 4.639 1.00 94.44 88 THR A CA 1
ATOM 679 C C . THR A 1 88 ? -9.973 3.521 3.665 1.00 94.44 88 THR A C 1
ATOM 681 O O . THR A 1 88 ? -9.273 2.992 2.805 1.00 94.44 88 THR A O 1
ATOM 684 N N . LEU A 1 89 ? -11.287 3.278 3.741 1.00 94.12 89 LEU A N 1
ATOM 685 C CA . LEU A 1 89 ? -12.010 2.410 2.797 1.00 94.12 89 LEU A CA 1
ATOM 686 C C . LEU A 1 89 ? -11.923 2.927 1.356 1.00 94.12 89 LEU A C 1
ATOM 688 O O . LEU A 1 89 ? -11.579 2.171 0.451 1.00 94.12 89 LEU A O 1
ATOM 692 N N . VAL A 1 90 ? -12.200 4.215 1.145 1.00 95.62 90 VAL A N 1
ATOM 693 C CA . VAL A 1 90 ? -12.185 4.817 -0.196 1.00 95.62 90 VAL A CA 1
ATOM 694 C C . VAL A 1 90 ? -10.771 4.825 -0.774 1.00 95.62 90 VAL A C 1
ATOM 696 O O . VAL A 1 90 ? -10.566 4.405 -1.909 1.00 95.62 90 VAL A O 1
ATOM 699 N N . THR A 1 91 ? -9.781 5.256 0.007 1.00 95.56 91 THR A N 1
ATOM 700 C CA . THR A 1 91 ? -8.382 5.335 -0.444 1.00 95.56 91 THR A CA 1
ATOM 701 C C . THR A 1 91 ? -7.772 3.959 -0.713 1.00 95.56 91 THR A C 1
ATOM 703 O O . THR A 1 91 ? -7.162 3.762 -1.757 1.00 95.56 91 THR A O 1
ATOM 706 N N . SER A 1 92 ? -8.001 2.959 0.142 1.00 95.12 92 SER A N 1
ATOM 707 C CA . SER A 1 92 ? -7.521 1.589 -0.121 1.00 95.12 92 SER A CA 1
ATOM 708 C C . SER A 1 92 ? -8.164 0.955 -1.365 1.00 95.12 92 SER A C 1
ATOM 710 O O . SER A 1 92 ? -7.479 0.282 -2.142 1.00 95.12 92 SER A O 1
ATOM 712 N N . ALA A 1 93 ? -9.451 1.213 -1.616 1.00 95.19 93 ALA A N 1
ATOM 713 C CA . ALA A 1 93 ? -10.118 0.766 -2.837 1.00 95.19 93 ALA A CA 1
ATOM 714 C C . ALA A 1 93 ? -9.548 1.467 -4.083 1.00 95.19 93 ALA A C 1
ATOM 716 O O . ALA A 1 93 ? -9.191 0.801 -5.057 1.00 95.19 93 ALA A O 1
ATOM 717 N N . LEU A 1 94 ? -9.391 2.795 -4.037 1.00 95.94 94 LEU A N 1
ATOM 718 C CA . LEU A 1 94 ? -8.804 3.578 -5.128 1.00 95.94 94 LEU A CA 1
ATOM 719 C C . LEU A 1 94 ? -7.373 3.133 -5.445 1.00 95.94 94 LEU A C 1
ATOM 721 O O . LEU A 1 94 ? -7.053 2.908 -6.610 1.00 95.94 94 LEU A O 1
ATOM 725 N N . GLN A 1 95 ? -6.535 2.933 -4.427 1.00 95.81 95 GLN A N 1
ATOM 726 C CA . GLN A 1 95 ? -5.184 2.394 -4.584 1.00 95.81 95 GLN A CA 1
ATOM 727 C C . GLN A 1 95 ? -5.190 1.074 -5.368 1.00 95.81 95 GLN A C 1
ATOM 729 O O . GLN A 1 95 ? -4.398 0.903 -6.300 1.00 95.81 95 GLN A O 1
ATOM 734 N N . SER A 1 96 ? -6.080 0.152 -4.989 1.00 95.25 96 SER A N 1
ATOM 735 C CA . SER A 1 96 ? -6.185 -1.181 -5.591 1.00 95.25 96 SER A CA 1
ATOM 736 C C . SER A 1 96 ? -6.593 -1.099 -7.061 1.00 95.25 96 SER A C 1
ATOM 738 O O . SER A 1 96 ? -5.981 -1.744 -7.908 1.00 95.25 96 SER A O 1
ATOM 740 N N . ILE A 1 97 ? -7.591 -0.266 -7.371 1.00 96.25 97 ILE A N 1
ATOM 741 C CA . ILE A 1 97 ? -8.099 -0.059 -8.733 1.00 96.25 97 ILE A CA 1
ATOM 742 C C . ILE A 1 97 ? -7.018 0.560 -9.624 1.00 96.25 97 ILE A C 1
ATOM 744 O O . ILE A 1 97 ? -6.773 0.073 -10.726 1.00 96.25 97 ILE A O 1
ATOM 748 N N . VAL A 1 98 ? -6.343 1.608 -9.142 1.00 96.25 98 VAL A N 1
ATOM 749 C CA . VAL A 1 98 ? -5.293 2.303 -9.900 1.00 96.25 98 VAL A CA 1
ATOM 750 C C . VAL A 1 98 ? -4.096 1.384 -10.149 1.00 96.25 98 VAL A C 1
ATOM 752 O O . VAL A 1 98 ? -3.587 1.341 -11.268 1.00 96.25 98 VAL A O 1
ATOM 755 N N . MET A 1 99 ? -3.667 0.609 -9.146 1.00 95.25 99 MET A N 1
ATOM 756 C CA . MET A 1 99 ? -2.554 -0.331 -9.321 1.00 95.25 99 MET A CA 1
ATOM 757 C C . MET A 1 99 ? -2.916 -1.468 -10.279 1.00 95.25 99 MET A C 1
ATOM 759 O O . MET A 1 99 ? -2.115 -1.839 -11.134 1.00 95.25 99 MET A O 1
ATOM 763 N N . PHE A 1 100 ? -4.140 -1.990 -10.192 1.00 95.50 100 PHE A N 1
ATOM 764 C CA . PHE A 1 100 ? -4.617 -3.006 -11.124 1.00 95.50 100 PHE A CA 1
ATOM 765 C C . PHE A 1 100 ? -4.678 -2.477 -12.566 1.00 95.50 100 PHE A C 1
ATOM 767 O O . PHE A 1 100 ? -4.247 -3.159 -13.494 1.00 95.50 100 PHE A O 1
ATOM 774 N N . ALA A 1 101 ? -5.123 -1.231 -12.763 1.00 94.44 101 ALA A N 1
ATOM 775 C CA . ALA A 1 101 ? -5.092 -0.578 -14.070 1.00 94.44 101 ALA A CA 1
ATOM 776 C C . ALA A 1 101 ? -3.656 -0.413 -14.602 1.00 94.44 101 ALA A C 1
ATOM 778 O O . ALA A 1 101 ? -3.406 -0.699 -15.772 1.00 94.44 101 ALA A O 1
ATOM 779 N N . ALA A 1 102 ? -2.702 -0.015 -13.751 1.00 93.06 102 ALA A N 1
ATOM 780 C CA . ALA A 1 102 ? -1.287 0.083 -14.119 1.00 93.06 102 ALA A CA 1
ATOM 781 C C . ALA A 1 102 ? -0.713 -1.279 -14.552 1.00 93.06 102 ALA A C 1
ATOM 783 O O . ALA A 1 102 ? -0.053 -1.373 -15.590 1.00 93.06 102 ALA A O 1
ATOM 784 N N . MET A 1 103 ? -1.028 -2.339 -13.801 1.00 92.25 103 MET A N 1
ATOM 785 C CA . MET A 1 103 ? -0.638 -3.716 -14.109 1.00 92.25 103 MET A CA 1
ATOM 786 C C . MET A 1 103 ? -1.209 -4.180 -15.458 1.00 92.25 103 MET A C 1
ATOM 788 O O . MET A 1 103 ? -0.464 -4.684 -16.298 1.00 92.25 103 MET A O 1
ATOM 792 N N . LEU A 1 104 ? -2.508 -3.969 -15.705 1.00 91.56 104 LEU A N 1
ATOM 793 C CA . LEU A 1 104 ? -3.161 -4.344 -16.965 1.00 91.56 104 LEU A CA 1
ATOM 794 C C . LEU A 1 104 ? -2.602 -3.580 -18.168 1.00 91.56 104 LEU A C 1
ATOM 796 O O . LEU A 1 104 ? -2.378 -4.173 -19.226 1.00 91.56 104 LEU A O 1
ATOM 800 N N . LEU A 1 105 ? -2.364 -2.275 -18.021 1.00 90.06 105 LEU A N 1
ATOM 801 C CA . LEU A 1 105 ? -1.773 -1.458 -19.080 1.00 90.06 105 LEU A CA 1
ATOM 802 C C . LEU A 1 105 ? -0.375 -1.955 -19.442 1.00 90.06 105 LEU A C 1
ATOM 804 O O . LEU A 1 105 ? -0.067 -2.094 -20.624 1.00 90.06 105 LEU A O 1
ATOM 808 N N . TYR A 1 106 ? 0.449 -2.279 -18.446 1.00 87.31 106 TYR A N 1
ATOM 809 C CA . TYR A 1 106 ? 1.776 -2.833 -18.689 1.00 87.31 106 TYR A CA 1
ATOM 810 C C . TYR A 1 106 ? 1.730 -4.201 -19.377 1.00 87.31 106 TYR A C 1
ATOM 812 O O . TYR A 1 106 ? 2.379 -4.396 -20.407 1.00 87.31 106 TYR A O 1
ATOM 820 N N . ALA A 1 107 ? 0.911 -5.115 -18.851 1.00 85.31 107 ALA A N 1
ATOM 821 C CA . ALA A 1 107 ? 0.782 -6.468 -19.376 1.00 85.31 107 ALA A CA 1
ATOM 822 C C . ALA A 1 107 ? 0.271 -6.487 -20.824 1.00 85.31 107 ALA A C 1
ATOM 824 O O . ALA A 1 107 ? 0.786 -7.244 -21.635 1.00 85.31 107 ALA A O 1
ATOM 825 N N . THR A 1 108 ? -0.705 -5.643 -21.171 1.00 83.50 108 THR A N 1
ATOM 826 C CA . THR A 1 108 ? -1.338 -5.661 -22.503 1.00 83.50 108 THR A CA 1
ATOM 827 C C . THR A 1 108 ? -0.611 -4.816 -23.544 1.00 83.50 108 THR A C 1
ATOM 829 O O . THR A 1 108 ? -0.486 -5.238 -24.689 1.00 83.50 108 THR A O 1
ATOM 832 N N . ARG A 1 109 ? -0.146 -3.612 -23.186 1.00 78.81 109 ARG A N 1
ATOM 833 C CA . ARG A 1 109 ? 0.399 -2.657 -24.165 1.00 78.81 109 ARG A CA 1
ATOM 834 C C . ARG A 1 109 ? 1.902 -2.753 -24.338 1.00 78.81 109 ARG A C 1
ATOM 836 O O . ARG A 1 109 ? 2.376 -2.510 -25.440 1.00 78.81 109 ARG A O 1
ATOM 843 N N . TYR A 1 110 ? 2.642 -3.064 -23.278 1.00 71.12 110 TYR A N 1
ATOM 844 C CA . TYR A 1 110 ? 4.099 -2.930 -23.287 1.00 71.12 110 TYR A CA 1
ATOM 845 C C . TYR A 1 110 ? 4.811 -4.278 -23.370 1.00 71.12 110 TYR A C 1
ATOM 847 O O . TYR A 1 110 ? 5.747 -4.411 -24.158 1.00 71.12 110 TYR A O 1
ATOM 855 N N . HIS A 1 111 ? 4.339 -5.295 -22.642 1.00 67.06 111 HIS A N 1
ATOM 856 C CA . HIS A 1 111 ? 4.953 -6.625 -22.701 1.00 67.06 111 HIS A CA 1
ATOM 857 C C . HIS A 1 111 ? 4.841 -7.248 -24.103 1.00 67.06 111 HIS A C 1
ATOM 859 O O . HIS A 1 111 ? 5.842 -7.676 -24.671 1.00 67.06 111 HIS A O 1
ATOM 865 N N . PHE A 1 112 ? 3.651 -7.205 -24.713 1.00 59.72 112 PHE A N 1
ATOM 866 C CA . PHE A 1 112 ? 3.423 -7.812 -26.030 1.00 59.72 112 PHE A CA 1
ATOM 867 C C . PHE A 1 112 ? 4.097 -7.082 -27.198 1.00 59.72 112 PHE A C 1
ATOM 869 O O . PHE A 1 112 ? 4.415 -7.721 -28.198 1.00 59.72 112 PHE A O 1
ATOM 876 N N . HIS A 1 113 ? 4.300 -5.763 -27.111 1.00 55.22 113 HIS A N 1
ATOM 877 C CA . HIS A 1 113 ? 4.746 -4.971 -28.264 1.00 55.22 113 HIS A CA 1
ATOM 878 C C . HIS A 1 113 ? 6.232 -4.625 -28.264 1.00 55.22 113 HIS A C 1
ATOM 880 O O . HIS A 1 113 ? 6.819 -4.533 -29.339 1.00 55.22 113 HIS A O 1
ATOM 886 N N . THR A 1 114 ? 6.846 -4.411 -27.100 1.00 56.53 114 THR A N 1
ATOM 887 C CA . THR A 1 114 ? 8.173 -3.776 -27.054 1.00 56.53 114 THR A CA 1
ATOM 888 C C . THR A 1 114 ? 9.289 -4.768 -26.727 1.00 56.53 114 THR A C 1
ATOM 890 O O . THR A 1 114 ? 10.422 -4.592 -27.171 1.00 56.53 114 THR A O 1
ATOM 893 N N . HIS A 1 115 ? 8.990 -5.825 -25.966 1.00 59.44 115 HIS A N 1
ATOM 894 C CA . HIS A 1 115 ? 10.001 -6.590 -25.233 1.00 59.44 115 HIS A CA 1
ATOM 895 C C . HIS A 1 115 ? 9.656 -8.091 -25.089 1.00 59.44 115 HIS A C 1
ATOM 897 O O . HIS A 1 115 ? 9.579 -8.585 -23.968 1.00 59.44 115 HIS A O 1
ATOM 903 N N . PRO A 1 116 ? 9.503 -8.860 -26.189 1.00 58.53 116 PRO A N 1
ATOM 904 C CA . PRO A 1 116 ? 9.126 -10.280 -26.121 1.00 58.53 116 PRO A CA 1
ATOM 905 C C . PRO A 1 116 ? 10.198 -11.204 -25.508 1.00 58.53 116 PRO A C 1
ATOM 907 O O . PRO A 1 116 ? 9.913 -12.365 -25.243 1.00 58.53 116 PRO A O 1
ATOM 910 N N . VAL A 1 117 ? 11.427 -10.713 -25.305 1.00 61.44 117 VAL A N 1
ATOM 911 C CA . VAL A 1 117 ? 12.572 -11.489 -24.780 1.00 61.44 117 VAL A CA 1
ATOM 912 C C . VAL A 1 117 ? 12.807 -11.246 -23.281 1.00 61.44 117 VAL A C 1
ATOM 914 O O . VAL A 1 117 ? 13.594 -11.954 -22.662 1.00 61.44 117 VAL A O 1
ATOM 917 N N . TYR A 1 118 ? 12.154 -10.245 -22.681 1.00 67.56 118 TYR A N 1
ATOM 918 C CA . TYR A 1 118 ? 12.426 -9.843 -21.301 1.00 67.56 118 TYR A CA 1
ATOM 919 C C . TYR A 1 118 ? 11.404 -10.433 -20.322 1.00 67.56 118 TYR A C 1
ATOM 921 O O . TYR A 1 118 ? 10.196 -10.248 -20.484 1.00 67.56 118 TYR A O 1
ATOM 929 N N . ASP A 1 119 ? 11.907 -11.086 -19.273 1.00 77.19 119 ASP A N 1
ATOM 930 C CA . ASP A 1 119 ? 11.094 -11.654 -18.197 1.00 77.19 119 ASP A CA 1
ATOM 931 C C . ASP A 1 119 ? 10.606 -10.587 -17.200 1.00 77.19 119 ASP A C 1
ATOM 933 O O . ASP A 1 119 ? 11.219 -9.526 -17.013 1.00 77.19 119 ASP A O 1
ATOM 937 N N . TYR A 1 120 ? 9.491 -10.883 -16.524 1.00 81.56 120 TYR A N 1
ATOM 938 C CA . TYR A 1 120 ? 8.929 -10.035 -15.471 1.00 81.56 120 TYR A CA 1
ATOM 939 C C . TYR A 1 120 ? 9.846 -9.968 -14.248 1.00 81.56 120 TYR A C 1
ATOM 941 O O . TYR A 1 120 ? 10.253 -10.996 -13.704 1.00 81.56 120 TYR A O 1
ATOM 949 N N . SER A 1 121 ? 10.107 -8.752 -13.765 1.00 84.31 121 SER A N 1
ATOM 950 C CA . SER A 1 121 ? 10.936 -8.553 -12.574 1.00 84.31 121 SER A CA 1
ATOM 951 C C . SER A 1 121 ? 10.196 -8.876 -11.274 1.00 84.31 121 SER A C 1
ATOM 953 O O . SER A 1 121 ? 8.964 -8.869 -11.211 1.00 84.31 121 SER A O 1
ATOM 955 N N . GLY A 1 122 ? 10.946 -9.107 -10.193 1.00 82.88 122 GLY A N 1
ATOM 956 C CA . GLY A 1 122 ? 10.387 -9.333 -8.857 1.00 82.88 122 GLY A CA 1
ATOM 957 C C . GLY A 1 122 ? 9.479 -8.189 -8.390 1.00 82.88 122 GLY A C 1
ATOM 958 O O . GLY A 1 12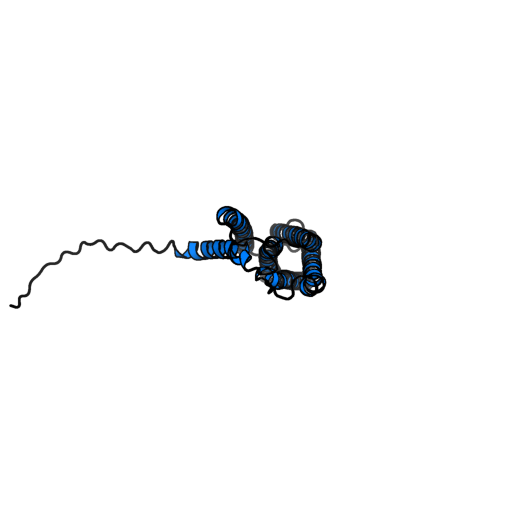2 ? 8.445 -8.430 -7.771 1.00 82.88 122 GLY A O 1
ATOM 959 N N . GLU A 1 123 ? 9.800 -6.945 -8.745 1.00 86.62 123 GLU A N 1
ATOM 960 C CA . GLU A 1 123 ? 8.998 -5.765 -8.412 1.00 86.62 123 GLU A CA 1
ATOM 961 C C . GLU A 1 123 ? 7.651 -5.736 -9.142 1.00 86.62 123 GLU A C 1
ATOM 963 O O . GLU A 1 123 ? 6.672 -5.237 -8.584 1.00 86.62 123 GLU A O 1
ATOM 968 N N . PHE A 1 124 ? 7.566 -6.325 -10.342 1.00 88.50 124 PHE A N 1
ATOM 969 C CA . PHE A 1 124 ? 6.287 -6.528 -11.020 1.00 88.50 124 PHE A CA 1
ATOM 970 C C . PHE A 1 124 ? 5.430 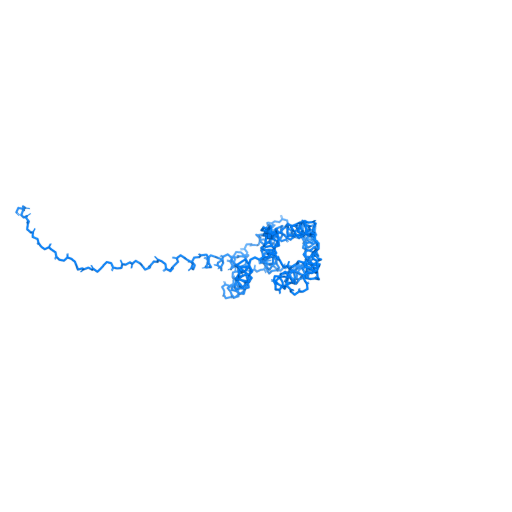-7.537 -10.254 1.00 88.50 124 PHE A C 1
ATOM 972 O O . PHE A 1 124 ? 4.265 -7.264 -9.989 1.00 88.50 124 PHE A O 1
ATOM 979 N N . TRP A 1 125 ? 5.991 -8.663 -9.808 1.00 88.75 125 TRP A N 1
ATOM 980 C CA . TRP A 1 125 ? 5.240 -9.654 -9.024 1.00 88.75 125 TRP A CA 1
ATOM 981 C C . TRP A 1 125 ? 4.720 -9.095 -7.693 1.00 88.75 125 TRP A C 1
ATOM 983 O O . TRP A 1 125 ? 3.627 -9.459 -7.251 1.00 88.75 125 TRP A O 1
ATOM 993 N N . MET A 1 126 ? 5.433 -8.135 -7.096 1.00 90.12 126 MET A N 1
ATOM 994 C CA . MET A 1 126 ? 4.956 -7.418 -5.909 1.00 90.12 126 MET A CA 1
ATOM 995 C C . MET A 1 126 ? 3.668 -6.620 -6.161 1.00 90.12 126 MET A C 1
ATOM 997 O O . MET A 1 126 ? 2.901 -6.419 -5.222 1.00 90.12 126 MET A O 1
ATOM 1001 N N . THR A 1 127 ? 3.364 -6.216 -7.403 1.00 92.19 127 THR A N 1
ATOM 1002 C CA . THR A 1 127 ? 2.104 -5.512 -7.731 1.00 92.19 127 THR A CA 1
ATOM 1003 C C . THR A 1 127 ? 0.868 -6.340 -7.389 1.00 92.19 127 THR A C 1
ATOM 1005 O O . THR A 1 127 ? -0.129 -5.787 -6.927 1.00 92.19 127 THR A O 1
ATOM 1008 N N . ILE A 1 128 ? 0.944 -7.668 -7.526 1.00 93.12 128 ILE A N 1
ATOM 1009 C CA . ILE A 1 128 ? -0.153 -8.573 -7.174 1.00 93.12 128 ILE A CA 1
ATOM 1010 C C . ILE A 1 128 ? -0.440 -8.469 -5.675 1.00 93.12 128 ILE A C 1
ATOM 1012 O O . ILE A 1 128 ? -1.593 -8.319 -5.272 1.00 93.12 128 ILE A O 1
ATOM 1016 N N . LEU A 1 129 ? 0.604 -8.463 -4.842 1.00 93.12 129 LEU A N 1
ATOM 1017 C CA . LEU A 1 129 ? 0.462 -8.271 -3.398 1.00 93.12 129 LEU A CA 1
ATOM 1018 C C . LEU A 1 129 ? -0.074 -6.875 -3.059 1.00 93.12 129 LEU A C 1
ATOM 1020 O O . LEU A 1 129 ? -0.903 -6.746 -2.158 1.00 93.12 129 LEU A O 1
ATOM 1024 N N . VAL A 1 130 ? 0.342 -5.844 -3.804 1.00 94.88 130 VAL A N 1
ATOM 1025 C CA . VAL A 1 130 ? -0.163 -4.470 -3.646 1.00 94.88 130 VAL A CA 1
ATOM 1026 C C . VAL A 1 130 ? -1.654 -4.376 -3.950 1.00 94.88 130 VAL A C 1
ATOM 1028 O O . VAL A 1 130 ? -2.325 -3.583 -3.301 1.00 94.88 130 VAL A O 1
ATOM 1031 N N . VAL A 1 131 ? -2.185 -5.178 -4.876 1.00 95.94 131 VAL A N 1
ATOM 1032 C CA . VAL A 1 131 ? -3.627 -5.242 -5.159 1.00 95.94 131 VAL A CA 1
ATOM 1033 C C . VAL A 1 131 ? -4.353 -6.091 -4.113 1.00 95.94 131 VAL A C 1
ATOM 1035 O O . VAL A 1 131 ? -5.366 -5.663 -3.573 1.00 95.94 131 VAL A O 1
ATOM 1038 N N . VAL A 1 132 ? -3.845 -7.277 -3.774 1.00 95.88 132 VAL A N 1
ATOM 1039 C CA . VAL A 1 132 ? -4.556 -8.235 -2.904 1.00 95.88 132 VAL A CA 1
ATOM 1040 C C . VAL A 1 132 ? -4.620 -7.780 -1.440 1.00 95.88 132 VAL A C 1
ATOM 1042 O O . VAL A 1 132 ? -5.673 -7.879 -0.809 1.00 95.88 132 VAL A O 1
ATOM 1045 N N . ALA A 1 133 ? -3.526 -7.261 -0.879 1.00 95.00 133 ALA A N 1
ATOM 1046 C CA . ALA A 1 133 ? -3.470 -6.851 0.527 1.00 95.00 133 ALA A CA 1
ATOM 1047 C C . ALA A 1 133 ? -4.526 -5.789 0.931 1.00 95.00 133 ALA A C 1
ATOM 1049 O O . ALA A 1 133 ? -5.209 -5.993 1.939 1.00 95.00 133 ALA A O 1
ATOM 1050 N N . PRO A 1 134 ? -4.730 -4.685 0.185 1.00 95.00 134 PRO A N 1
ATOM 1051 C CA . PRO A 1 134 ? -5.762 -3.701 0.507 1.00 95.00 134 PRO A CA 1
ATOM 1052 C C . PRO A 1 134 ? -7.183 -4.243 0.318 1.00 95.00 134 PRO A C 1
ATOM 1054 O O . PRO A 1 134 ? -8.060 -3.848 1.079 1.00 95.00 134 PRO A O 1
ATOM 1057 N N . TRP A 1 135 ? -7.422 -5.201 -0.586 1.00 94.94 135 TRP A N 1
ATOM 1058 C CA . TRP A 1 135 ? -8.708 -5.909 -0.656 1.00 94.94 135 TRP A CA 1
ATOM 1059 C C . TRP A 1 135 ? -8.986 -6.731 0.607 1.00 94.94 135 TRP A C 1
ATOM 1061 O O . TRP A 1 135 ? -10.096 -6.695 1.139 1.00 94.94 135 TRP A O 1
ATOM 1071 N N . ILE A 1 136 ? -7.977 -7.421 1.143 1.00 94.88 136 ILE A N 1
ATOM 1072 C CA . ILE A 1 136 ? -8.101 -8.134 2.424 1.00 94.88 136 ILE A CA 1
ATOM 1073 C C . ILE A 1 136 ? -8.395 -7.139 3.558 1.00 94.88 136 ILE A C 1
ATOM 1075 O O . ILE A 1 136 ? -9.303 -7.359 4.363 1.00 94.88 136 ILE A O 1
ATOM 1079 N N . ALA A 1 137 ? -7.676 -6.012 3.602 1.00 93.50 137 ALA A N 1
ATOM 1080 C CA . ALA A 1 137 ? -7.923 -4.953 4.580 1.00 93.50 137 ALA A CA 1
ATOM 1081 C C . ALA A 1 137 ? -9.336 -4.356 4.451 1.00 93.50 137 ALA A C 1
ATOM 1083 O O . ALA A 1 137 ? -9.994 -4.118 5.465 1.00 93.50 137 ALA A O 1
ATOM 1084 N N . PHE A 1 138 ? -9.823 -4.169 3.223 1.00 93.31 138 PHE A N 1
ATOM 1085 C CA . PHE A 1 138 ? -11.174 -3.701 2.922 1.00 93.31 138 PHE A CA 1
ATOM 1086 C C . PHE A 1 138 ? -12.224 -4.661 3.484 1.00 93.31 138 PHE A C 1
ATOM 1088 O O . PHE A 1 138 ? -13.134 -4.232 4.191 1.00 93.31 138 PHE A O 1
ATOM 1095 N N . VAL A 1 139 ? -12.070 -5.970 3.254 1.00 93.19 139 VAL A N 1
ATOM 1096 C CA . VAL A 1 139 ? -12.975 -6.987 3.809 1.00 93.19 139 VAL A CA 1
ATOM 1097 C C . VAL A 1 139 ? -12.979 -6.932 5.334 1.00 93.19 139 VAL A C 1
ATOM 1099 O O . VAL A 1 139 ? -14.053 -6.878 5.932 1.00 93.19 139 VAL A O 1
ATOM 1102 N N . PHE A 1 140 ? -11.810 -6.865 5.978 1.00 92.00 140 PHE A N 1
ATOM 1103 C CA . PHE A 1 140 ? -11.739 -6.730 7.434 1.00 92.00 140 PHE A CA 1
ATOM 1104 C C . PHE A 1 140 ? -12.428 -5.460 7.939 1.00 92.00 140 PHE A C 1
ATOM 1106 O O . PHE A 1 140 ? -13.157 -5.531 8.922 1.00 92.00 140 PHE A O 1
ATOM 1113 N N . MET A 1 141 ? -12.258 -4.325 7.259 1.00 89.25 141 MET A N 1
ATOM 1114 C CA . MET A 1 141 ? -12.922 -3.062 7.600 1.00 89.25 141 MET A CA 1
ATOM 1115 C C . MET A 1 141 ? -14.447 -3.138 7.442 1.00 89.25 141 MET A C 1
ATOM 1117 O O . MET A 1 141 ? -15.180 -2.627 8.286 1.00 89.25 141 MET A O 1
ATOM 1121 N N . VAL A 1 142 ? -14.945 -3.810 6.402 1.00 90.44 142 VAL A N 1
ATOM 1122 C CA . VAL A 1 142 ? -16.387 -4.003 6.182 1.00 90.44 142 VAL A CA 1
ATOM 1123 C C . VAL A 1 142 ? -16.988 -4.963 7.209 1.00 90.44 142 VAL A C 1
ATOM 1125 O O . VAL A 1 142 ? -18.066 -4.696 7.741 1.00 90.44 142 VAL A O 1
ATOM 1128 N N . LEU A 1 143 ? -16.303 -6.066 7.524 1.00 89.12 143 LEU A N 1
ATOM 1129 C CA . LEU A 1 143 ? -16.716 -6.981 8.594 1.00 89.12 143 LEU A CA 1
ATOM 1130 C C . LEU A 1 143 ? -16.765 -6.256 9.938 1.00 89.12 143 LEU A C 1
ATOM 1132 O O . LEU A 1 143 ? -17.709 -6.421 10.709 1.00 89.12 143 LEU A O 1
ATOM 1136 N N . ASP A 1 144 ? -15.776 -5.406 10.185 1.00 86.56 144 ASP A N 1
ATOM 1137 C CA . ASP A 1 144 ? -15.680 -4.600 11.386 1.00 86.56 144 ASP A CA 1
ATOM 1138 C C . ASP A 1 144 ? -16.827 -3.588 11.508 1.00 86.56 144 ASP A C 1
ATOM 1140 O O . ASP A 1 144 ? -17.373 -3.399 12.599 1.00 86.56 144 ASP A O 1
ATOM 1144 N N . TRP A 1 145 ? -17.225 -2.985 10.386 1.00 83.88 145 TRP A N 1
ATOM 1145 C CA . TRP A 1 145 ? -18.384 -2.103 10.294 1.00 83.88 145 TRP A CA 1
ATOM 1146 C C . TRP A 1 145 ? -19.692 -2.844 10.587 1.00 83.88 145 TRP A C 1
ATOM 1148 O O . TRP A 1 145 ? -20.487 -2.382 11.398 1.00 83.88 145 TRP A O 1
ATOM 1158 N N . LYS A 1 146 ? -19.907 -4.013 9.969 1.00 85.31 146 LYS A N 1
ATOM 1159 C CA . LYS A 1 146 ? -21.145 -4.796 10.131 1.00 85.31 146 LYS A CA 1
ATOM 1160 C C . LYS A 1 146 ? -21.297 -5.422 11.517 1.00 85.31 146 LYS A C 1
ATOM 1162 O O . LYS A 1 146 ? -22.415 -5.570 11.990 1.00 85.31 146 LYS A O 1
ATOM 1167 N N . THR A 1 147 ? -20.192 -5.806 12.152 1.00 83.12 147 THR A N 1
ATOM 1168 C CA . THR A 1 147 ? -20.216 -6.502 13.452 1.00 83.12 147 THR A CA 1
ATOM 1169 C C . THR A 1 147 ? -20.463 -5.547 14.626 1.00 83.12 147 THR A C 1
ATOM 1171 O O . THR A 1 147 ? -20.829 -5.991 15.710 1.00 83.12 147 THR A O 1
ATOM 1174 N N . THR A 1 148 ? -20.243 -4.239 14.451 1.00 77.44 148 THR A N 1
ATOM 1175 C CA . THR A 1 148 ? -20.258 -3.282 15.567 1.00 77.44 148 THR A CA 1
ATOM 1176 C C . THR A 1 148 ? -21.514 -2.421 15.554 1.00 77.44 148 THR A C 1
ATOM 1178 O O . THR A 1 148 ? -21.604 -1.452 14.803 1.00 77.44 148 THR A O 1
ATOM 1181 N N . GLU A 1 149 ? -22.451 -2.736 16.445 1.00 67.62 149 GLU A N 1
ATOM 1182 C CA . GLU A 1 149 ? -23.591 -1.873 16.771 1.00 67.62 149 GLU A CA 1
ATOM 1183 C C . GLU A 1 149 ? -23.097 -0.568 17.424 1.00 67.62 149 GLU A C 1
ATOM 1185 O O . GLU A 1 149 ? -22.200 -0.604 18.273 1.00 67.62 149 GLU A O 1
ATOM 1190 N N . ASP A 1 150 ? -23.662 0.576 17.025 1.00 68.19 150 ASP A N 1
ATOM 1191 C CA . ASP A 1 150 ? -23.288 1.930 17.471 1.00 68.19 150 ASP A CA 1
ATOM 1192 C C . ASP A 1 150 ? -21.814 2.318 17.245 1.00 68.19 150 ASP A C 1
ATOM 1194 O O . ASP A 1 150 ? -21.144 2.900 18.104 1.00 68.19 150 ASP A O 1
ATOM 1198 N N . PHE A 1 151 ? -21.313 2.063 16.030 1.00 66.62 151 PHE A N 1
ATOM 1199 C CA . PHE A 1 151 ? -19.948 2.389 15.580 1.00 66.62 151 PHE A CA 1
ATOM 1200 C C . PHE A 1 151 ? -19.519 3.846 15.847 1.00 66.62 151 PHE A C 1
ATOM 1202 O O . PHE A 1 151 ? -18.334 4.128 16.003 1.00 66.62 151 PHE A O 1
ATOM 1209 N N . ARG A 1 152 ? -20.468 4.789 15.889 1.00 63.50 152 ARG A N 1
ATOM 1210 C CA . ARG A 1 152 ? -20.194 6.214 16.131 1.00 63.50 152 ARG A CA 1
ATOM 1211 C C . ARG A 1 152 ? -19.800 6.519 17.579 1.00 63.50 152 ARG A C 1
ATOM 1213 O O . ARG A 1 152 ? -19.078 7.486 17.801 1.00 63.50 152 ARG A O 1
ATOM 1220 N N . TYR A 1 153 ? -20.301 5.732 18.529 1.00 65.19 153 TYR A N 1
ATOM 1221 C CA . TYR A 1 153 ? -20.191 6.001 19.966 1.00 65.19 153 TYR A CA 1
ATOM 1222 C C . TYR A 1 153 ? -19.198 5.072 20.667 1.00 65.19 153 TYR A C 1
ATOM 1224 O O . TYR A 1 153 ? -18.643 5.438 21.700 1.00 65.19 153 TYR A O 1
ATOM 1232 N N . LYS A 1 154 ? -18.923 3.899 20.087 1.00 65.94 154 LYS A N 1
ATOM 1233 C CA . LYS A 1 154 ? -17.860 3.002 20.547 1.00 65.94 154 LYS A CA 1
ATOM 1234 C C . LYS A 1 154 ? -16.522 3.452 19.954 1.00 65.94 154 LYS A C 1
ATOM 1236 O O . LYS A 1 154 ? -16.409 3.644 18.745 1.00 65.94 154 LYS A O 1
ATOM 1241 N N . GLY A 1 155 ? -15.518 3.643 20.812 1.00 66.69 155 GLY A N 1
ATOM 1242 C CA . GLY A 1 155 ? -14.155 4.016 20.419 1.00 66.69 155 GLY A CA 1
ATOM 1243 C C . GLY A 1 155 ? -13.462 2.950 19.557 1.00 66.69 155 GLY A C 1
ATOM 1244 O O . GLY A 1 155 ? -14.080 2.064 18.966 1.00 66.69 155 GLY A O 1
ATOM 1245 N N . SER A 1 156 ? -12.131 2.987 19.481 1.00 66.44 156 SER A N 1
ATOM 1246 C CA . SER A 1 156 ? -11.386 2.059 18.615 1.00 66.44 156 SER A CA 1
ATOM 1247 C C . SER A 1 156 ? -11.475 0.590 19.074 1.00 66.44 156 SER A C 1
ATOM 1249 O O . SER A 1 156 ? -11.120 -0.295 18.293 1.00 66.44 156 SER A O 1
ATOM 1251 N N . GLY A 1 157 ? -11.889 0.320 20.321 1.00 66.25 157 GLY A N 1
ATOM 1252 C CA . GLY A 1 157 ? -12.037 -1.036 20.876 1.00 66.25 157 GLY A CA 1
ATOM 1253 C C . GLY A 1 157 ? -10.734 -1.849 20.924 1.00 66.25 157 GLY A C 1
ATOM 1254 O O . GLY A 1 157 ? -10.766 -3.080 20.955 1.00 66.25 157 GLY A O 1
ATOM 1255 N N . SER A 1 158 ? -9.580 -1.170 20.870 1.00 71.44 158 SER A N 1
ATOM 1256 C CA . SER A 1 158 ? -8.244 -1.772 20.788 1.00 71.44 158 SER A CA 1
ATOM 1257 C C . SER A 1 158 ? -7.428 -1.499 22.051 1.00 71.44 158 SER A C 1
ATOM 1259 O O . SER A 1 158 ? -7.443 -0.389 22.588 1.00 71.44 158 SER A O 1
ATOM 1261 N N . THR A 1 159 ? -6.679 -2.504 22.512 1.00 82.62 159 THR A N 1
ATOM 1262 C CA . THR A 1 159 ? -5.820 -2.397 23.700 1.00 82.62 159 THR A CA 1
ATOM 1263 C C . THR A 1 159 ? -4.717 -1.359 23.485 1.00 82.62 159 THR A C 1
ATOM 1265 O O . THR A 1 159 ? -4.155 -1.245 22.394 1.00 82.62 159 THR A O 1
ATOM 1268 N N . ARG A 1 160 ? -4.285 -0.681 24.557 1.00 80.00 160 ARG A N 1
ATOM 1269 C CA . ARG A 1 160 ? -3.112 0.218 24.530 1.00 80.00 160 ARG A CA 1
ATOM 1270 C C . ARG A 1 160 ? -1.859 -0.444 23.935 1.00 80.00 160 ARG A C 1
ATOM 1272 O O . ARG A 1 160 ? -1.107 0.214 23.224 1.00 80.00 160 ARG A O 1
ATOM 1279 N N . PHE A 1 161 ? -1.655 -1.740 24.182 1.00 83.69 161 PHE A N 1
ATOM 1280 C CA . PHE A 1 161 ? -0.553 -2.518 23.603 1.00 83.69 161 PHE A CA 1
ATOM 1281 C C . PHE A 1 161 ? -0.651 -2.666 22.082 1.00 83.69 161 PHE A C 1
ATOM 1283 O O . PHE A 1 161 ? 0.346 -2.485 21.393 1.00 83.69 161 PHE A O 1
ATOM 1290 N N . GLN A 1 162 ? -1.844 -2.937 21.549 1.00 85.19 162 GLN A N 1
ATOM 1291 C CA . GLN A 1 162 ? -2.058 -3.075 20.107 1.00 85.19 162 GLN A CA 1
ATOM 1292 C C . GLN A 1 162 ? -1.816 -1.748 19.380 1.00 85.19 162 GLN A C 1
ATOM 1294 O O . GLN A 1 162 ? -1.144 -1.724 18.354 1.00 85.19 162 GLN A O 1
ATOM 1299 N N . ARG A 1 163 ? -2.285 -0.629 19.950 1.00 86.12 163 ARG A N 1
ATOM 1300 C CA . ARG A 1 163 ? -2.022 0.714 19.405 1.00 86.12 163 ARG A CA 1
ATOM 1301 C C . ARG A 1 163 ? -0.527 1.038 19.383 1.00 86.12 163 ARG A C 1
ATOM 1303 O O . ARG A 1 163 ? -0.017 1.501 18.368 1.00 86.12 163 ARG A O 1
ATOM 1310 N N . LYS A 1 164 ? 0.187 0.745 20.477 1.00 89.12 164 LYS A N 1
ATOM 1311 C CA . LYS A 1 164 ? 1.649 0.910 20.547 1.00 89.12 164 LYS A CA 1
ATOM 1312 C C . LYS A 1 164 ? 2.367 0.045 19.510 1.00 89.12 164 LYS A C 1
ATOM 1314 O O . LYS A 1 164 ? 3.261 0.540 18.836 1.00 89.12 164 LYS A O 1
ATOM 1319 N N . PHE A 1 165 ? 1.952 -1.211 19.352 1.00 89.31 165 PHE A N 1
ATOM 1320 C CA . PHE A 1 165 ? 2.527 -2.116 18.359 1.00 89.31 165 PHE A CA 1
ATOM 1321 C C . PHE A 1 165 ? 2.355 -1.584 16.932 1.00 89.31 165 PHE A C 1
ATOM 1323 O O . PHE A 1 165 ? 3.317 -1.547 16.174 1.00 89.31 165 PHE A O 1
ATOM 1330 N N . LEU A 1 166 ? 1.158 -1.105 16.583 1.00 89.75 166 LEU A N 1
ATOM 1331 C CA . LEU A 1 166 ? 0.883 -0.534 15.263 1.00 89.75 166 LEU A CA 1
ATOM 1332 C C . LEU A 1 166 ? 1.702 0.727 14.982 1.00 89.75 166 LEU A C 1
ATOM 1334 O O . LEU A 1 166 ? 2.177 0.907 13.865 1.00 89.75 166 LEU A O 1
ATOM 1338 N N . LEU A 1 167 ? 1.906 1.574 15.992 1.00 90.75 167 LEU A N 1
ATOM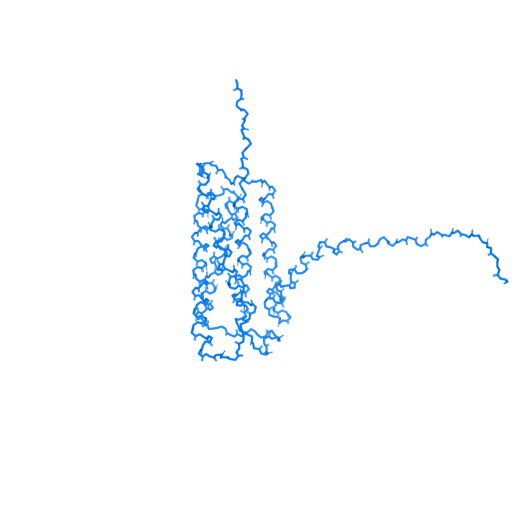 1339 C CA . LEU A 1 167 ? 2.754 2.757 15.871 1.00 90.75 167 LEU A CA 1
ATOM 1340 C C . LEU A 1 167 ? 4.214 2.368 15.618 1.00 90.75 167 LEU A C 1
ATOM 1342 O O . LEU A 1 167 ? 4.841 2.891 14.700 1.00 90.75 167 LEU A O 1
ATOM 1346 N N . ILE A 1 168 ? 4.740 1.410 16.387 1.00 91.94 168 ILE A N 1
ATOM 1347 C CA . ILE A 1 168 ? 6.099 0.887 16.192 1.00 91.94 168 ILE A CA 1
ATOM 1348 C C . ILE A 1 168 ? 6.230 0.244 14.805 1.00 91.94 168 ILE A C 1
ATOM 1350 O O . ILE A 1 168 ? 7.234 0.462 14.129 1.00 91.94 168 ILE A O 1
ATOM 1354 N N . ALA A 1 169 ? 5.223 -0.504 14.349 1.00 91.31 169 ALA A N 1
ATOM 1355 C CA . ALA A 1 169 ? 5.207 -1.099 13.016 1.00 91.31 169 ALA A CA 1
ATOM 1356 C C . ALA A 1 169 ? 5.234 -0.026 11.915 1.00 91.31 169 ALA A C 1
ATOM 1358 O O . ALA A 1 169 ? 6.041 -0.123 10.995 1.00 91.31 169 ALA A O 1
ATOM 1359 N N . ALA A 1 170 ? 4.427 1.032 12.035 1.00 91.56 170 ALA A N 1
ATOM 1360 C CA . ALA A 1 170 ? 4.431 2.145 11.088 1.00 91.56 170 ALA A CA 1
ATOM 1361 C C . ALA A 1 170 ? 5.798 2.852 11.027 1.00 91.56 170 ALA A C 1
ATOM 1363 O O . ALA A 1 170 ? 6.314 3.099 9.937 1.00 91.56 170 ALA A O 1
ATOM 1364 N N . LEU A 1 171 ? 6.425 3.115 12.180 1.00 92.69 171 LEU A N 1
ATOM 1365 C CA . LEU A 1 171 ? 7.773 3.694 12.240 1.00 92.69 171 LEU A CA 1
ATOM 1366 C C . LEU A 1 171 ? 8.827 2.779 11.604 1.00 92.69 171 LEU A C 1
ATOM 1368 O O . LEU A 1 171 ? 9.684 3.261 10.868 1.00 92.69 171 LEU A O 1
ATOM 1372 N N . ASN A 1 172 ? 8.742 1.466 11.835 1.00 92.06 172 ASN A N 1
ATOM 1373 C CA . ASN A 1 172 ? 9.640 0.495 11.206 1.00 92.06 172 ASN A CA 1
ATOM 1374 C C . ASN A 1 172 ? 9.506 0.504 9.680 1.00 92.06 172 ASN A C 1
ATOM 1376 O O . ASN A 1 172 ? 10.511 0.484 8.979 1.00 92.06 172 ASN A O 1
ATOM 1380 N N . ILE A 1 173 ? 8.283 0.578 9.153 1.00 92.00 173 ILE A N 1
ATOM 1381 C CA . ILE A 1 173 ? 8.048 0.629 7.705 1.00 92.00 173 ILE A CA 1
ATOM 1382 C C . ILE A 1 173 ? 8.645 1.899 7.093 1.00 92.00 173 ILE A C 1
ATOM 1384 O O . ILE A 1 173 ? 9.283 1.819 6.044 1.00 92.00 173 ILE A O 1
ATOM 1388 N N . ILE A 1 174 ? 8.508 3.051 7.756 1.00 92.00 174 ILE A N 1
ATOM 1389 C CA . ILE A 1 174 ? 9.143 4.304 7.318 1.00 92.00 174 ILE A CA 1
ATOM 1390 C C . ILE A 1 174 ? 10.668 4.162 7.341 1.00 92.00 174 ILE A C 1
ATOM 1392 O O . ILE A 1 174 ? 11.324 4.492 6.356 1.00 92.00 174 ILE A O 1
ATOM 1396 N N . TRP A 1 175 ? 11.226 3.620 8.427 1.00 92.75 175 TRP A N 1
ATOM 1397 C CA . TRP A 1 175 ? 12.664 3.392 8.567 1.00 92.75 175 TRP A CA 1
ATOM 1398 C C . TRP A 1 175 ? 13.222 2.497 7.454 1.00 92.75 175 TRP A C 1
ATOM 1400 O O . TRP A 1 175 ? 14.206 2.852 6.809 1.00 92.75 175 TRP A O 1
ATOM 1410 N N . ILE A 1 176 ? 12.561 1.369 7.176 1.00 93.62 176 ILE A N 1
ATOM 1411 C CA . ILE A 1 176 ? 12.949 0.441 6.105 1.00 93.62 176 ILE A CA 1
ATOM 1412 C C . ILE A 1 176 ? 12.831 1.118 4.738 1.00 93.62 176 ILE A C 1
ATOM 1414 O O . ILE A 1 176 ? 13.733 0.985 3.916 1.00 93.62 176 ILE A O 1
ATOM 1418 N N . SER A 1 177 ? 11.755 1.872 4.500 1.00 92.06 177 SER A N 1
ATOM 1419 C CA . SER A 1 177 ? 11.531 2.566 3.227 1.00 92.06 177 SER A CA 1
ATOM 1420 C C . SER A 1 177 ? 12.624 3.603 2.957 1.00 92.06 177 SER A C 1
ATOM 1422 O O . SER A 1 177 ? 13.238 3.592 1.892 1.00 92.06 177 SER A O 1
ATOM 1424 N N . VAL A 1 178 ? 12.933 4.455 3.937 1.00 93.69 178 VAL A N 1
ATOM 1425 C CA . VAL A 1 178 ? 13.993 5.468 3.817 1.00 93.69 178 VAL A CA 1
ATOM 1426 C C . VAL A 1 178 ? 15.369 4.810 3.695 1.00 93.69 178 VAL A C 1
ATOM 1428 O O . VAL A 1 178 ? 16.142 5.180 2.815 1.00 93.69 178 VAL A O 1
ATOM 1431 N N . GLY A 1 179 ? 15.660 3.796 4.514 1.00 91.94 179 GLY A N 1
ATOM 1432 C CA . GLY A 1 179 ? 16.914 3.047 4.438 1.00 91.94 179 GLY A CA 1
ATOM 1433 C C . GLY A 1 179 ? 17.120 2.402 3.068 1.00 91.94 179 GLY A C 1
ATOM 1434 O O . GLY A 1 179 ? 18.193 2.530 2.482 1.00 91.94 179 GLY A O 1
ATOM 1435 N N . SER A 1 180 ? 16.076 1.783 2.510 1.00 91.06 180 SER A N 1
ATOM 1436 C CA . SER A 1 180 ? 16.146 1.156 1.187 1.00 91.06 180 SER A CA 1
ATOM 1437 C C . SER A 1 180 ? 16.434 2.170 0.077 1.00 91.06 180 SER A C 1
ATOM 1439 O O . SER A 1 180 ? 17.216 1.874 -0.825 1.00 91.06 180 SER A O 1
ATOM 1441 N N . LEU A 1 181 ? 15.892 3.389 0.182 1.00 90.88 181 LEU A N 1
ATOM 1442 C CA . LEU A 1 181 ? 16.164 4.474 -0.758 1.00 90.88 181 LEU A CA 1
ATOM 1443 C C . LEU A 1 181 ? 17.619 4.960 -0.668 1.00 90.88 181 LEU A C 1
ATOM 1445 O O . LEU A 1 181 ? 18.257 5.178 -1.696 1.00 90.88 181 LEU A O 1
ATOM 1449 N N . ILE A 1 182 ? 18.161 5.084 0.549 1.00 92.75 182 ILE A N 1
ATOM 1450 C CA . ILE A 1 182 ? 19.560 5.479 0.777 1.00 92.75 182 ILE A CA 1
ATOM 1451 C C . ILE A 1 182 ? 20.514 4.433 0.190 1.00 92.75 182 ILE A C 1
ATOM 1453 O O . ILE A 1 182 ? 21.417 4.788 -0.564 1.00 92.75 182 ILE A O 1
ATOM 1457 N N . TYR A 1 183 ? 20.295 3.146 0.474 1.00 90.19 183 TYR A N 1
ATOM 1458 C CA . TYR A 1 183 ? 21.143 2.072 -0.055 1.00 90.19 183 TYR A CA 1
ATOM 1459 C C . TYR A 1 183 ? 21.029 1.919 -1.570 1.00 90.19 183 TYR A C 1
ATOM 1461 O O . TYR A 1 183 ? 22.038 1.695 -2.234 1.00 90.19 183 TYR A O 1
ATOM 1469 N N . MET A 1 184 ? 19.833 2.109 -2.134 1.00 87.44 184 MET A N 1
ATOM 1470 C CA . MET A 1 184 ? 19.650 2.161 -3.585 1.00 87.44 184 MET A CA 1
ATOM 1471 C C . MET A 1 184 ? 20.515 3.261 -4.216 1.00 87.44 184 MET A C 1
ATOM 1473 O O . MET A 1 184 ? 21.101 3.045 -5.270 1.00 87.44 184 MET A O 1
ATOM 1477 N N . TRP A 1 185 ? 20.632 4.426 -3.572 1.00 87.62 185 TRP A N 1
ATOM 1478 C CA . TRP A 1 185 ? 21.437 5.531 -4.092 1.00 87.62 185 TRP A CA 1
ATOM 1479 C C . TRP A 1 185 ? 22.946 5.336 -3.883 1.00 87.62 185 TRP A C 1
ATOM 1481 O O . TRP A 1 185 ? 23.728 5.624 -4.787 1.00 87.62 185 TRP A O 1
ATOM 1491 N N . MET A 1 186 ? 23.358 4.824 -2.718 1.00 89.06 186 MET A N 1
ATOM 1492 C CA . MET A 1 186 ? 24.772 4.623 -2.376 1.00 89.06 186 MET A CA 1
ATOM 1493 C C . MET A 1 186 ? 25.407 3.460 -3.142 1.00 89.06 186 MET A C 1
ATOM 1495 O O . MET A 1 186 ? 26.451 3.629 -3.766 1.00 89.06 186 MET A O 1
ATOM 1499 N N . GLU A 1 187 ? 24.771 2.291 -3.103 1.00 85.31 187 GLU A N 1
ATOM 1500 C CA . GLU A 1 187 ? 25.321 1.044 -3.651 1.00 85.31 187 GLU A CA 1
ATOM 1501 C C . GLU A 1 187 ? 24.851 0.773 -5.084 1.00 85.31 187 GLU A C 1
ATOM 1503 O O . GLU A 1 187 ? 25.284 -0.191 -5.715 1.00 85.31 187 GLU A O 1
ATOM 1508 N N . LYS A 1 188 ? 23.959 1.626 -5.613 1.00 82.06 188 LYS A N 1
ATOM 1509 C CA . LYS A 1 188 ? 23.330 1.458 -6.930 1.00 82.06 188 LYS A CA 1
ATOM 1510 C C . LYS A 1 188 ? 22.692 0.078 -7.087 1.00 82.06 188 LYS A C 1
ATOM 1512 O O . LYS A 1 188 ? 22.767 -0.510 -8.154 1.00 82.06 188 LYS A O 1
ATOM 1517 N N . TRP A 1 189 ? 22.109 -0.474 -6.025 1.00 82.75 189 TRP A N 1
ATOM 1518 C CA . TRP A 1 189 ? 21.346 -1.725 -6.090 1.00 82.75 189 TRP A CA 1
ATOM 1519 C C . TRP A 1 189 ? 19.911 -1.467 -6.545 1.00 82.75 189 TRP A C 1
ATOM 1521 O O . TRP A 1 189 ? 19.423 -0.342 -6.452 1.00 82.75 189 TRP A O 1
ATOM 1531 N N . SER A 1 190 ? 19.199 -2.509 -6.988 1.00 82.25 190 SER A N 1
ATOM 1532 C CA . SER A 1 190 ? 17.755 -2.383 -7.209 1.00 82.25 190 SER A CA 1
ATOM 1533 C C . SER A 1 190 ? 17.031 -2.126 -5.886 1.00 82.25 190 SER A C 1
ATOM 1535 O O . SER A 1 190 ? 17.452 -2.582 -4.817 1.00 82.25 190 SER A O 1
ATOM 1537 N N . PHE A 1 191 ? 15.910 -1.406 -5.947 1.00 85.06 191 PHE A N 1
ATOM 1538 C CA . PHE A 1 191 ? 15.155 -1.053 -4.745 1.00 85.06 191 PHE A CA 1
ATOM 1539 C C . PHE A 1 191 ? 14.713 -2.292 -3.950 1.00 85.06 191 PHE A C 1
ATOM 1541 O O . PHE A 1 191 ? 14.787 -2.294 -2.723 1.00 85.06 191 PHE A O 1
ATOM 1548 N N . LEU A 1 192 ? 14.311 -3.370 -4.636 1.00 86.25 192 LEU A N 1
ATOM 1549 C CA . LEU A 1 192 ? 13.910 -4.627 -4.000 1.00 86.25 192 LEU A CA 1
ATOM 1550 C C . LEU A 1 192 ? 15.056 -5.269 -3.204 1.00 86.25 192 LEU A C 1
ATOM 1552 O O . LEU A 1 192 ? 14.835 -5.751 -2.093 1.00 86.25 192 LEU A O 1
ATOM 1556 N N . VAL A 1 193 ? 16.278 -5.249 -3.745 1.00 86.88 193 VAL A N 1
ATOM 1557 C CA . VAL A 1 193 ? 17.470 -5.788 -3.073 1.00 86.88 193 VAL A CA 1
ATOM 1558 C C . VAL A 1 193 ? 17.830 -4.936 -1.858 1.00 86.88 193 VAL A C 1
ATOM 1560 O O . VAL A 1 193 ? 18.040 -5.479 -0.773 1.00 86.88 193 VAL A O 1
ATOM 1563 N N . SER A 1 194 ? 17.816 -3.609 -1.995 1.00 88.69 194 SER A N 1
ATOM 1564 C CA . SER A 1 194 ? 18.043 -2.684 -0.877 1.00 88.69 194 SER A CA 1
ATOM 1565 C C . SER A 1 194 ? 17.001 -2.845 0.232 1.00 88.69 194 SER A C 1
ATOM 1567 O O . SER A 1 194 ? 17.332 -2.827 1.417 1.00 88.69 194 SER A O 1
ATOM 1569 N N . LEU A 1 195 ? 15.737 -3.061 -0.134 1.00 89.81 195 LEU A N 1
ATOM 1570 C CA . LEU A 1 195 ? 14.650 -3.309 0.808 1.00 89.81 195 LEU A CA 1
ATOM 1571 C C . LEU A 1 195 ? 14.811 -4.649 1.531 1.00 89.81 195 LEU A C 1
ATOM 1573 O O . LEU A 1 195 ? 14.656 -4.703 2.753 1.00 89.81 195 LEU A O 1
ATOM 1577 N N . TYR A 1 196 ? 15.174 -5.715 0.813 1.00 89.56 196 TYR A N 1
ATOM 1578 C CA . TYR A 1 196 ? 15.503 -7.008 1.417 1.00 89.56 196 TYR A CA 1
ATOM 1579 C C . TYR A 1 196 ? 16.684 -6.886 2.388 1.00 89.56 196 TYR A C 1
ATOM 1581 O O . TYR A 1 196 ? 16.630 -7.413 3.502 1.00 89.56 196 TYR A O 1
ATOM 1589 N N . TYR A 1 197 ? 17.715 -6.126 2.014 1.00 90.31 197 TYR A N 1
ATOM 1590 C CA . TYR A 1 197 ? 18.852 -5.845 2.882 1.00 90.31 197 TYR A CA 1
ATOM 1591 C C . TYR A 1 197 ? 18.421 -5.124 4.168 1.00 90.31 197 TYR A C 1
ATOM 1593 O O . TYR A 1 197 ? 18.707 -5.617 5.262 1.00 90.31 197 TYR A O 1
ATOM 1601 N N . CYS A 1 198 ? 17.655 -4.032 4.074 1.00 91.00 198 CYS A N 1
ATOM 1602 C CA . CYS A 1 198 ? 17.123 -3.330 5.248 1.00 91.00 198 CYS A CA 1
ATOM 1603 C C . CYS A 1 198 ? 16.246 -4.229 6.135 1.00 91.00 198 CYS A C 1
ATOM 1605 O O . CYS A 1 198 ? 16.389 -4.204 7.358 1.00 91.00 198 CYS A O 1
ATOM 1607 N N . LEU A 1 199 ? 15.381 -5.061 5.545 1.00 90.19 199 LEU A N 1
ATOM 1608 C CA . LEU A 1 199 ? 14.560 -6.021 6.292 1.00 90.19 199 LEU A CA 1
ATOM 1609 C C . LEU A 1 199 ? 15.412 -7.057 7.030 1.00 90.19 199 LEU A C 1
ATOM 1611 O O . LEU A 1 199 ? 15.135 -7.368 8.189 1.00 90.19 199 LEU A O 1
ATOM 1615 N N . SER A 1 200 ? 16.459 -7.573 6.381 1.00 89.06 200 SER A N 1
ATOM 1616 C CA . SER A 1 200 ? 17.382 -8.530 6.995 1.00 89.06 200 SER A CA 1
ATOM 1617 C C . SER A 1 200 ? 18.107 -7.919 8.199 1.00 89.06 200 SER A C 1
ATOM 1619 O O . SER A 1 200 ? 18.191 -8.553 9.248 1.00 89.06 200 SER A O 1
ATOM 1621 N N . LYS A 1 201 ? 18.518 -6.646 8.111 1.00 89.06 201 LYS A N 1
ATOM 1622 C CA . LYS A 1 201 ? 19.114 -5.902 9.230 1.00 89.06 201 LYS A CA 1
ATOM 1623 C C . LYS A 1 201 ? 18.153 -5.690 10.395 1.00 89.06 201 LYS A C 1
ATOM 1625 O O . LYS A 1 201 ? 18.554 -5.913 11.529 1.00 89.06 201 LYS A O 1
ATOM 1630 N N . VAL A 1 202 ? 16.893 -5.324 10.145 1.00 86.56 202 VAL A N 1
ATOM 1631 C CA . VAL A 1 202 ? 15.891 -5.187 11.221 1.00 86.56 202 VAL A CA 1
ATOM 1632 C C . VAL A 1 202 ? 15.627 -6.530 11.908 1.00 86.56 202 VAL A C 1
ATOM 1634 O O . VAL A 1 202 ? 15.530 -6.581 13.131 1.00 86.56 202 VAL A O 1
ATOM 1637 N N . LYS A 1 203 ? 15.553 -7.629 11.143 1.00 82.69 203 LYS A N 1
ATOM 1638 C CA . LYS A 1 203 ? 15.375 -8.977 11.704 1.00 82.69 203 LYS A CA 1
ATOM 1639 C C . LYS A 1 203 ? 16.580 -9.407 12.551 1.00 82.69 203 LYS A C 1
ATOM 1641 O O . LYS A 1 203 ? 16.385 -9.948 13.636 1.00 82.69 203 LYS A O 1
ATOM 1646 N N . ASN A 1 204 ? 17.797 -9.161 12.073 1.00 81.50 204 ASN A N 1
ATOM 1647 C CA . ASN A 1 204 ? 19.025 -9.599 12.742 1.00 81.50 204 ASN A CA 1
ATOM 1648 C C . ASN A 1 204 ? 19.427 -8.699 13.917 1.00 81.50 204 ASN A C 1
ATOM 1650 O O . ASN A 1 204 ? 20.027 -9.190 14.866 1.00 81.50 204 ASN A O 1
ATOM 1654 N N . ALA A 1 205 ? 19.003 -7.431 13.938 1.00 72.38 205 ALA A N 1
ATOM 1655 C CA . ALA A 1 205 ? 19.242 -6.526 15.066 1.00 72.38 205 ALA A CA 1
ATOM 1656 C C . ALA A 1 205 ? 18.699 -7.063 16.407 1.00 72.38 205 ALA A C 1
ATOM 1658 O O . ALA A 1 205 ? 19.202 -6.687 17.461 1.00 72.38 205 ALA A O 1
ATOM 1659 N N . GLY A 1 206 ? 17.694 -7.947 16.377 1.00 60.75 206 GLY A N 1
ATOM 1660 C CA . GLY A 1 206 ? 17.185 -8.630 17.570 1.00 60.75 206 GLY A CA 1
ATOM 1661 C C . GLY A 1 206 ? 18.022 -9.828 18.040 1.00 60.75 206 GLY A C 1
ATOM 1662 O O . GLY A 1 206 ? 17.845 -10.257 19.174 1.00 60.75 206 GLY A O 1
ATOM 1663 N N . PHE A 1 207 ? 18.911 -10.365 17.198 1.00 58.16 207 PHE A N 1
ATOM 1664 C CA . PHE A 1 207 ? 19.743 -11.543 17.485 1.00 58.16 207 PHE A CA 1
ATOM 1665 C C . PHE A 1 207 ? 21.219 -11.196 17.714 1.00 58.16 207 PHE A C 1
ATOM 1667 O O . PHE A 1 207 ? 21.879 -11.848 18.518 1.00 58.16 207 PHE A O 1
ATOM 1674 N N . ASP A 1 208 ? 21.729 -10.139 17.078 1.00 55.00 208 ASP A N 1
ATOM 1675 C CA . ASP A 1 208 ? 23.141 -9.736 17.180 1.00 55.00 208 ASP A CA 1
ATOM 1676 C C . ASP A 1 208 ? 23.517 -9.159 18.568 1.00 55.00 208 ASP A C 1
ATOM 1678 O O . ASP A 1 208 ? 24.691 -8.941 18.860 1.00 55.00 208 ASP A O 1
ATOM 1682 N N . GLY A 1 209 ? 22.534 -8.918 19.445 1.00 51.84 209 GLY A N 1
ATOM 1683 C CA . GLY A 1 209 ? 22.737 -8.435 20.817 1.00 51.84 209 GLY A CA 1
ATOM 1684 C C . GLY A 1 209 ? 23.028 -9.520 21.862 1.00 51.84 209 GLY A C 1
ATOM 1685 O O . GLY A 1 209 ? 23.392 -9.173 22.983 1.00 51.84 209 GLY A O 1
ATOM 1686 N N . ASP A 1 210 ? 22.889 -10.806 21.516 1.00 47.66 210 ASP A N 1
ATOM 1687 C CA . ASP A 1 210 ? 23.045 -11.935 22.456 1.00 47.66 210 ASP A CA 1
ATOM 1688 C C . ASP A 1 210 ? 24.290 -12.795 22.166 1.00 47.66 210 ASP A C 1
ATOM 1690 O O . ASP A 1 210 ? 24.452 -13.904 22.667 1.00 47.66 210 ASP A O 1
ATOM 1694 N N . SER A 1 211 ? 25.223 -12.273 21.364 1.00 45.84 211 SER A N 1
ATOM 1695 C CA . SER A 1 211 ? 26.563 -12.846 21.199 1.00 45.84 211 SER A CA 1
ATOM 1696 C C . SER A 1 211 ? 27.616 -12.128 22.045 1.00 45.84 211 SER A C 1
ATOM 1698 O O . SER A 1 211 ? 28.796 -12.107 21.688 1.00 45.84 211 SER A O 1
ATOM 1700 N N . HIS A 1 212 ? 27.228 -11.598 23.210 1.00 43.41 212 HIS A N 1
ATOM 1701 C CA . HIS A 1 212 ? 28.153 -11.589 24.339 1.00 43.41 212 HIS A CA 1
ATOM 1702 C C . HIS A 1 212 ? 28.332 -13.051 24.766 1.00 43.41 212 HIS A C 1
ATOM 1704 O O . HIS A 1 212 ? 27.721 -13.530 25.716 1.00 43.41 212 HIS A O 1
ATOM 1710 N N . PHE A 1 213 ? 29.187 -13.781 24.044 1.00 38.59 213 PHE A N 1
ATOM 1711 C CA . PHE A 1 213 ? 29.850 -14.933 24.634 1.00 38.59 213 PHE A CA 1
ATOM 1712 C C . PHE A 1 213 ? 30.395 -14.456 25.985 1.00 38.59 213 PHE A C 1
ATOM 1714 O O . PHE A 1 213 ? 31.171 -13.491 25.998 1.00 38.59 213 PHE A O 1
ATOM 1721 N N . PRO A 1 214 ? 30.024 -15.065 27.125 1.00 40.22 214 PRO A N 1
ATOM 1722 C CA . PRO A 1 214 ? 30.832 -14.887 28.307 1.00 40.22 214 PRO A CA 1
ATOM 1723 C C . PRO A 1 214 ? 32.197 -15.452 27.922 1.00 40.22 214 PRO A C 1
ATOM 1725 O O . PRO A 1 214 ? 32.365 -16.661 27.760 1.00 40.22 214 PRO A O 1
ATOM 1728 N N . THR A 1 215 ? 33.175 -14.577 27.698 1.00 46.59 215 THR A N 1
ATOM 1729 C CA . THR A 1 215 ? 34.578 -14.956 27.802 1.00 46.59 215 THR A CA 1
ATOM 1730 C C . THR A 1 215 ? 34.718 -15.577 29.179 1.00 46.59 215 THR A C 1
ATOM 1732 O O . THR A 1 215 ? 34.735 -14.864 30.183 1.00 46.59 215 THR A O 1
ATOM 1735 N N . PHE A 1 216 ? 34.721 -16.910 29.232 1.00 37.75 216 PHE A N 1
ATOM 1736 C CA . PHE A 1 216 ? 35.071 -17.638 30.436 1.00 37.75 216 PHE A CA 1
ATOM 1737 C C . PHE A 1 216 ? 36.413 -17.069 30.903 1.00 37.75 216 PHE A C 1
ATOM 1739 O O . PHE A 1 216 ? 37.362 -17.052 30.111 1.00 37.75 216 PHE A O 1
ATOM 1746 N N . PRO A 1 217 ? 36.514 -16.555 32.139 1.00 37.91 217 PRO A N 1
ATOM 1747 C CA . PRO A 1 217 ? 37.793 -16.114 32.649 1.00 37.91 217 PRO A CA 1
ATOM 1748 C C . PRO A 1 217 ? 38.702 -17.341 32.679 1.00 37.91 217 PRO A C 1
ATOM 1750 O O . PRO A 1 217 ? 38.396 -18.354 33.311 1.00 37.91 217 PRO A O 1
ATOM 1753 N N . SER A 1 218 ? 39.807 -17.270 31.943 1.00 43.16 218 SER A N 1
ATOM 1754 C CA . SER A 1 218 ? 40.857 -18.282 31.889 1.00 43.16 218 SER A CA 1
ATOM 1755 C C . SER A 1 218 ? 41.653 -18.289 33.197 1.00 43.16 218 SER A C 1
ATOM 1757 O O . SER A 1 218 ? 42.842 -17.980 33.225 1.00 43.16 218 SER A O 1
ATOM 1759 N N . THR A 1 219 ? 40.987 -18.613 34.301 1.00 50.09 219 THR A N 1
ATOM 1760 C CA . THR A 1 219 ? 41.579 -18.745 35.632 1.00 50.09 219 THR A CA 1
ATOM 1761 C C . THR A 1 219 ? 40.870 -19.851 36.404 1.00 50.09 219 THR A C 1
ATOM 1763 O O . THR A 1 219 ? 40.137 -19.618 37.358 1.00 50.09 219 THR A O 1
ATOM 1766 N N . CYS A 1 220 ? 41.164 -21.098 36.041 1.00 41.31 220 CYS A N 1
ATOM 1767 C CA . CYS A 1 220 ? 41.151 -22.178 37.020 1.00 41.31 220 CYS A CA 1
ATOM 1768 C C . CYS A 1 220 ? 42.419 -23.016 36.860 1.00 41.31 220 CYS A C 1
ATOM 1770 O O . CYS A 1 220 ? 42.498 -23.985 36.109 1.00 41.31 220 CYS A O 1
ATOM 1772 N N . ARG A 1 221 ? 43.457 -22.554 37.555 1.00 42.62 221 ARG A N 1
ATOM 1773 C CA . ARG A 1 221 ? 44.660 -23.312 37.869 1.00 42.62 221 ARG A CA 1
ATOM 1774 C C . ARG A 1 221 ? 44.277 -24.303 38.976 1.00 42.62 221 ARG A C 1
ATOM 1776 O O . ARG A 1 221 ? 44.082 -23.881 40.109 1.00 42.62 221 ARG A O 1
ATOM 1783 N N . LEU A 1 222 ? 44.216 -25.595 38.668 1.00 39.41 222 LEU A N 1
ATOM 1784 C CA . LEU A 1 222 ? 44.357 -26.673 39.651 1.00 39.41 222 LEU A CA 1
ATOM 1785 C C . LEU A 1 222 ? 45.388 -27.656 39.103 1.00 39.41 222 LEU A C 1
ATOM 1787 O O . LEU A 1 222 ? 45.137 -28.394 38.156 1.00 39.41 222 LEU A O 1
ATOM 1791 N N . GLY A 1 223 ? 46.590 -27.599 39.671 1.00 39.22 223 GLY A N 1
ATOM 1792 C CA . GLY A 1 223 ? 47.573 -28.655 39.501 1.00 39.22 223 GLY A CA 1
ATOM 1793 C C . GLY A 1 223 ? 47.218 -29.839 40.390 1.00 39.22 223 GLY A C 1
ATOM 1794 O O . GLY A 1 223 ? 46.776 -29.638 41.516 1.00 39.22 223 GLY A O 1
ATOM 1795 N N . THR A 1 224 ? 47.440 -31.056 39.898 1.00 42.41 224 THR A N 1
ATOM 1796 C CA . THR A 1 224 ? 48.206 -32.118 40.578 1.00 42.41 224 THR A CA 1
ATOM 1797 C C . THR A 1 224 ? 48.257 -33.380 39.702 1.00 42.41 224 THR A C 1
ATOM 1799 O O . THR A 1 224 ? 47.262 -34.046 39.469 1.00 42.41 224 THR A O 1
ATOM 1802 N N . GLN A 1 225 ? 49.458 -33.660 39.184 1.00 45.03 225 GLN A N 1
ATOM 1803 C CA . GLN A 1 225 ? 50.171 -34.941 39.281 1.00 45.03 225 GLN A CA 1
ATOM 1804 C C . GLN A 1 225 ? 49.428 -36.268 38.964 1.00 45.03 225 GLN A C 1
ATOM 1806 O O . GLN A 1 225 ? 48.761 -36.808 39.833 1.00 45.03 225 GLN A O 1
ATOM 1811 N N . GLN A 1 226 ? 49.747 -36.910 37.822 1.00 41.81 226 GLN A N 1
ATOM 1812 C CA . GLN A 1 226 ? 50.262 -38.302 37.793 1.00 41.81 226 GLN A CA 1
ATOM 1813 C C . GLN A 1 226 ? 50.860 -38.742 36.428 1.00 41.81 226 GLN A C 1
ATOM 1815 O O . GLN A 1 226 ? 50.163 -39.019 35.461 1.00 41.81 226 GLN A O 1
ATOM 1820 N N . ARG A 1 227 ? 52.200 -38.777 36.399 1.00 42.88 227 ARG A N 1
ATOM 1821 C CA . ARG A 1 227 ? 53.148 -39.806 35.901 1.00 42.88 227 ARG A CA 1
ATOM 1822 C C . ARG A 1 227 ? 52.680 -40.922 34.930 1.00 42.88 227 ARG A C 1
ATOM 1824 O O . ARG A 1 227 ? 51.879 -41.767 35.312 1.00 42.88 227 ARG A O 1
ATOM 1831 N N . SER A 1 228 ? 53.363 -41.021 33.779 1.00 40.94 228 SER A N 1
ATOM 1832 C CA . SER A 1 228 ? 53.789 -42.235 33.026 1.00 40.94 228 SER A CA 1
ATOM 1833 C C . SER A 1 228 ? 54.357 -41.740 31.677 1.00 40.94 228 SER A C 1
ATOM 1835 O O . SER A 1 228 ? 53.610 -41.116 30.933 1.00 40.94 228 SER A O 1
ATOM 1837 N N . LYS A 1 229 ? 55.632 -41.860 31.291 1.00 40.06 229 LYS A N 1
ATOM 1838 C CA . LYS A 1 229 ? 56.795 -42.655 31.715 1.00 40.06 229 LYS A CA 1
ATOM 1839 C C . LYS A 1 229 ? 58.029 -41.763 31.840 1.00 40.06 229 LYS A C 1
ATOM 1841 O O . LYS A 1 229 ? 58.066 -40.732 31.135 1.00 40.06 229 LYS A O 1
#

Organism: NCBI:txid1907219